Protein AF-A0A355DEQ4-F1 (afdb_monomer_lite)

Radius of gyration: 21.45 Å; chains: 1; bounding box: 42×61×59 Å

Foldseek 3Di:
DPDVVDPDDDAQAQLVAPDPPDGDLRNLAADPVPRHRDDPPDPLLVVLCCLLVVCLVVQVVVVVPPVPDPDDPDPAGNSVLVCLLVLPDDPPAFDWALAWAFWAWADCPVQAIWIWGADPVRDIDIDGHHNPWDAPDDHRDTDHGGDGRTDDHHRLVSCCVRVNLPRSLVSSLVSSCVNCVVVVHDDDSNSSSNSSSVSSQWWAWCFQFPHPDDHRDIDGPSVLVVRQVVCVVVVGTHTDTGD

Sequence (243 aa):
RDDPSVERVRVLSPLADDSPLGVSAACYGMSLATGKAIEVGEAVGVIAAQSIGEPGTQLTMRTFHTGGVVGKDIAGGLPRVVELFEARTPKGKATLARISGVVRIGEDEGRGREVTVVADDGTEEVYTVQGASRLEVTDGQEVRAGDAIVEGPRDPKELLEIKGVRETQQYLVEEVQKVYRDQGVSIHDKHIELIVRQMTRRVKINDPGESDFLPGEQVDQRVFADTNRQLVTESRKPAEGRP

Secondary structure (DSSP, 8-state):
---TT--------GGG---SSS--HHHH-B-TTTSSBPPTT--HHHHHHHHHHHHHHHHHHHGGGSTT-TT-----SHHHHHHHHTTPPPTTPPPBPSS-EEEEE----SS-EEEEEE-TTS-EEEEEE-TTSPBS--TT-EE-TT-BSBSSPPPHHHHHHHH-HHHHHHHHHHHHHHHHHHTT----HHHHHHHHHHHT-EEEEEE-TTSSPPTT-EEEHHHHHHHHHHHHHTTPPPPEEE-

Structure (mmCIF, N/CA/C/O backbone):
data_AF-A0A355DEQ4-F1
#
_entry.id   AF-A0A355DEQ4-F1
#
loop_
_atom_site.group_PDB
_atom_site.id
_atom_site.type_symbol
_atom_site.label_atom_id
_atom_site.label_alt_id
_atom_site.label_comp_id
_atom_site.label_asym_id
_atom_site.label_entity_id
_atom_site.label_seq_id
_atom_site.pdbx_PDB_ins_code
_atom_site.Cartn_x
_atom_site.Cartn_y
_atom_site.Cartn_z
_atom_site.occupancy
_atom_site.B_iso_or_equiv
_atom_site.auth_seq_id
_atom_site.auth_comp_id
_atom_site.auth_asym_id
_atom_site.auth_atom_id
_atom_site.pdbx_PDB_model_num
ATOM 1 N N . ARG A 1 1 ? -15.201 8.116 -25.203 1.00 55.06 1 ARG A N 1
ATOM 2 C CA . ARG A 1 1 ? -14.617 8.539 -23.907 1.00 55.06 1 ARG A CA 1
ATOM 3 C C . ARG A 1 1 ? -15.679 9.192 -23.027 1.00 55.06 1 ARG A C 1
ATOM 5 O O . ARG A 1 1 ? -15.572 9.034 -21.825 1.00 55.06 1 ARG A O 1
ATOM 12 N N . ASP A 1 2 ? -16.722 9.778 -23.621 1.00 69.81 2 ASP A N 1
ATOM 13 C CA . ASP A 1 2 ? -17.814 10.461 -22.909 1.00 69.81 2 ASP A CA 1
ATOM 14 C C . ASP A 1 2 ? -19.120 9.650 -22.931 1.00 69.81 2 ASP A C 1
ATOM 16 O O . ASP A 1 2 ? -20.186 10.181 -23.225 1.00 69.81 2 ASP A O 1
ATOM 20 N N . ASP A 1 3 ? -19.028 8.338 -22.698 1.00 83.25 3 ASP A N 1
ATOM 21 C CA . ASP A 1 3 ? -20.228 7.527 -22.492 1.00 83.25 3 ASP A CA 1
ATOM 22 C C . ASP A 1 3 ? -20.616 7.628 -21.008 1.00 83.25 3 ASP A C 1
ATOM 24 O O . ASP A 1 3 ? -19.889 7.089 -20.167 1.00 83.25 3 ASP A O 1
ATOM 28 N N . PRO A 1 4 ? -21.717 8.320 -20.659 1.00 84.25 4 PRO A N 1
ATOM 29 C CA . PRO A 1 4 ? -22.113 8.524 -19.269 1.00 84.25 4 PRO A CA 1
ATOM 30 C C . PRO A 1 4 ? -22.528 7.224 -18.565 1.00 84.25 4 PRO A C 1
ATOM 32 O O . PRO A 1 4 ? -22.692 7.233 -17.351 1.00 84.25 4 PRO A O 1
ATOM 35 N N . SER A 1 5 ? -22.690 6.111 -19.292 1.00 91.50 5 SER A N 1
ATOM 36 C CA . SER A 1 5 ? -22.975 4.798 -18.700 1.00 91.50 5 SER A CA 1
ATOM 37 C C . SER A 1 5 ? -21.732 4.089 -18.145 1.00 91.50 5 SER A C 1
ATOM 39 O O . SER A 1 5 ? -21.857 3.130 -17.381 1.00 91.50 5 SER A O 1
ATOM 41 N N . VAL A 1 6 ? -20.524 4.542 -18.504 1.00 87.88 6 VAL A N 1
ATOM 42 C CA . VAL A 1 6 ? -19.271 3.906 -18.081 1.00 87.88 6 VAL A CA 1
ATOM 43 C C . VAL A 1 6 ? -18.710 4.613 -16.849 1.00 87.88 6 VAL A C 1
ATOM 45 O O . VAL A 1 6 ? -17.958 5.577 -16.951 1.00 87.88 6 VAL A O 1
ATOM 48 N N . GLU A 1 7 ? -19.028 4.086 -15.667 1.00 89.44 7 GLU A N 1
ATOM 49 C CA . GLU A 1 7 ? -18.540 4.628 -14.387 1.00 89.44 7 GLU A CA 1
ATOM 50 C C . GLU A 1 7 ? -17.195 4.032 -13.936 1.00 89.44 7 GLU A C 1
ATOM 52 O O . GLU A 1 7 ? -16.518 4.593 -13.074 1.00 89.44 7 GLU A O 1
ATOM 57 N N . ARG A 1 8 ? -16.798 2.867 -14.473 1.00 89.88 8 ARG A N 1
ATOM 58 C CA . ARG A 1 8 ? -15.583 2.145 -14.055 1.00 89.88 8 ARG A CA 1
ATOM 59 C C . ARG A 1 8 ? -14.888 1.475 -15.229 1.00 89.88 8 ARG A C 1
ATOM 61 O O . ARG A 1 8 ? -15.526 0.836 -16.061 1.00 89.88 8 ARG A O 1
ATOM 68 N N . VAL A 1 9 ? -13.559 1.554 -15.241 1.00 91.44 9 VAL A N 1
ATOM 69 C CA . VAL A 1 9 ? -12.701 0.920 -16.250 1.00 91.44 9 VAL A CA 1
ATOM 70 C C . VAL A 1 9 ? -11.549 0.209 -15.551 1.00 91.44 9 VAL A C 1
ATOM 72 O O . VAL A 1 9 ? -10.924 0.763 -14.648 1.00 91.44 9 VAL A O 1
ATOM 75 N N . ARG A 1 10 ? -11.257 -1.027 -15.967 1.00 91.81 10 ARG A N 1
ATOM 76 C CA . ARG A 1 10 ? -10.046 -1.736 -15.537 1.00 91.81 10 ARG A CA 1
ATOM 77 C C . ARG A 1 10 ? -8.875 -1.296 -16.404 1.00 91.81 10 ARG A C 1
ATOM 79 O O . ARG A 1 10 ? -8.971 -1.335 -17.628 1.00 91.81 10 ARG A O 1
ATOM 86 N N . VAL A 1 11 ? -7.779 -0.911 -15.763 1.00 92.81 11 VAL A N 1
ATOM 87 C CA . VAL A 1 11 ? -6.548 -0.473 -16.425 1.00 92.81 11 VAL A CA 1
ATOM 88 C C . VAL A 1 11 ? -5.377 -1.341 -15.985 1.00 92.81 11 VAL A C 1
ATOM 90 O O . VAL A 1 11 ? -5.391 -1.905 -14.889 1.00 92.81 11 VAL A O 1
ATOM 93 N N . LEU A 1 12 ? -4.369 -1.451 -16.848 1.00 94.62 12 LEU A N 1
ATOM 94 C CA . LEU A 1 12 ? -3.062 -1.946 -16.432 1.00 94.62 12 LEU A CA 1
ATOM 95 C C . LEU A 1 12 ? -2.371 -0.869 -15.592 1.00 94.62 12 LEU A C 1
ATOM 97 O O . LEU A 1 12 ? -2.583 0.325 -15.807 1.00 94.62 12 LEU A O 1
ATOM 101 N N . SER A 1 13 ? -1.568 -1.304 -14.630 1.00 95.12 13 SER A N 1
ATOM 102 C CA . SER A 1 13 ? -0.905 -0.432 -13.665 1.00 95.12 13 SER A CA 1
ATOM 103 C C . SER A 1 13 ? 0.475 -0.999 -13.338 1.00 95.12 13 SER A C 1
ATOM 105 O O . SER A 1 13 ? 0.608 -2.224 -13.236 1.00 95.12 13 SER A O 1
ATOM 107 N N . PRO A 1 14 ? 1.491 -0.145 -13.108 1.00 95.44 14 PRO A N 1
ATOM 108 C CA . PRO A 1 14 ? 2.765 -0.575 -12.553 1.00 95.44 14 PRO A CA 1
ATOM 109 C C . PRO A 1 14 ? 2.640 -1.422 -11.277 1.00 95.44 14 PRO A C 1
ATOM 111 O O . PRO A 1 14 ? 3.455 -2.321 -11.093 1.00 95.44 14 PRO A O 1
ATOM 114 N N . LEU A 1 15 ? 1.632 -1.193 -10.422 1.00 93.81 15 LEU A N 1
ATOM 115 C CA . LEU A 1 15 ? 1.426 -1.963 -9.183 1.00 93.81 15 LEU A CA 1
ATOM 116 C C . LEU A 1 15 ? 1.152 -3.449 -9.441 1.00 93.81 15 LEU A C 1
ATOM 118 O O . LEU A 1 15 ? 1.619 -4.297 -8.687 1.00 93.81 15 LEU A O 1
ATOM 122 N N . ALA A 1 16 ? 0.417 -3.761 -10.512 1.00 91.44 16 ALA A N 1
ATOM 123 C CA . ALA A 1 16 ? 0.103 -5.134 -10.920 1.00 91.44 16 ALA A CA 1
ATOM 124 C C . ALA A 1 16 ? 1.178 -5.747 -11.844 1.00 91.44 16 ALA A C 1
ATOM 126 O O . ALA A 1 16 ? 0.992 -6.845 -12.360 1.00 91.44 16 ALA A O 1
ATOM 127 N N . ASP A 1 17 ? 2.279 -5.013 -12.037 1.00 92.31 17 ASP A N 1
ATOM 128 C CA . ASP A 1 17 ? 3.499 -5.349 -12.765 1.00 92.31 17 ASP A CA 1
ATOM 129 C C . ASP A 1 17 ? 4.123 -6.699 -12.412 1.00 92.31 17 ASP A C 1
ATOM 131 O O . ASP A 1 17 ? 4.870 -6.752 -11.431 1.00 92.31 17 ASP A O 1
ATOM 135 N N . ASP A 1 18 ? 3.909 -7.748 -13.207 1.00 86.44 18 ASP A N 1
ATOM 136 C CA . ASP A 1 18 ? 4.576 -9.034 -13.033 1.00 86.44 18 ASP A CA 1
ATOM 137 C C . ASP A 1 18 ? 5.922 -9.126 -13.767 1.00 86.44 18 ASP A C 1
ATOM 139 O O . ASP A 1 18 ? 6.428 -10.224 -13.928 1.00 86.44 18 ASP A O 1
ATOM 143 N N . SER A 1 19 ? 6.555 -8.034 -14.209 1.00 88.44 19 SER A N 1
ATOM 144 C CA . SER A 1 19 ? 7.892 -8.092 -14.825 1.00 88.44 19 SER A CA 1
ATOM 145 C C . SER A 1 19 ? 8.978 -8.355 -13.768 1.00 88.44 19 SER A C 1
ATOM 147 O O . SER A 1 19 ? 8.961 -7.720 -12.708 1.00 88.44 19 SER A O 1
ATOM 149 N N . PRO A 1 20 ? 9.960 -9.250 -14.027 1.00 81.69 20 PRO A N 1
ATOM 150 C CA . PRO A 1 20 ? 10.973 -9.633 -13.032 1.00 81.69 20 PRO A CA 1
ATOM 151 C C . PRO A 1 20 ? 11.939 -8.488 -12.703 1.00 81.69 20 PRO A C 1
ATOM 153 O O . PRO A 1 20 ? 12.409 -8.356 -11.576 1.00 81.69 20 PRO A O 1
ATOM 156 N N . LEU A 1 21 ? 12.229 -7.645 -13.694 1.00 84.88 21 LEU A N 1
ATOM 157 C CA . LEU A 1 21 ? 13.060 -6.458 -13.566 1.00 84.88 21 LEU A CA 1
ATOM 158 C C . LEU A 1 21 ? 12.354 -5.307 -14.279 1.00 84.88 21 LEU A C 1
ATOM 160 O O . LEU A 1 21 ? 11.996 -5.425 -15.449 1.00 84.88 21 LEU A O 1
ATOM 164 N N . GLY A 1 22 ? 12.160 -4.192 -13.576 1.00 90.38 22 GLY A N 1
ATOM 165 C CA . GLY A 1 22 ? 11.449 -3.036 -14.121 1.00 90.38 22 GLY A CA 1
ATOM 166 C C . GLY A 1 22 ? 9.937 -3.250 -14.207 1.00 90.38 22 GLY A C 1
ATOM 167 O O . GLY A 1 22 ? 9.362 -3.927 -13.356 1.00 90.38 22 GLY A O 1
ATOM 168 N N . VAL A 1 23 ? 9.305 -2.609 -15.189 1.00 94.62 23 VAL A N 1
ATOM 169 C CA . VAL A 1 23 ? 7.863 -2.654 -15.476 1.00 94.62 23 VAL A CA 1
ATOM 170 C C . VAL A 1 23 ? 7.700 -2.764 -16.990 1.00 94.62 23 VAL A C 1
ATOM 172 O O . VAL A 1 23 ? 8.479 -2.161 -17.732 1.00 94.62 23 VAL A O 1
ATOM 175 N N . SER A 1 24 ? 6.709 -3.517 -17.463 1.00 95.62 24 SER A N 1
ATOM 176 C CA . SER A 1 24 ? 6.436 -3.642 -18.893 1.00 95.62 24 SER A CA 1
ATOM 177 C C . SER A 1 24 ? 5.919 -2.333 -19.495 1.00 95.62 24 SER A C 1
ATOM 179 O O . SER A 1 24 ? 5.269 -1.514 -18.837 1.00 95.62 24 SER A O 1
ATOM 181 N N . ALA A 1 25 ? 6.136 -2.163 -20.801 1.00 95.38 25 ALA A N 1
ATOM 182 C CA . ALA A 1 25 ? 5.599 -1.022 -21.538 1.00 95.38 25 ALA A CA 1
ATOM 183 C C . ALA A 1 25 ? 4.060 -0.963 -21.484 1.00 95.38 25 ALA A C 1
ATOM 185 O O . ALA A 1 25 ? 3.487 0.123 -21.457 1.00 95.38 25 ALA A O 1
ATOM 186 N N . ALA A 1 26 ? 3.388 -2.118 -21.417 1.00 95.06 26 ALA A N 1
ATOM 187 C CA . ALA A 1 26 ? 1.932 -2.198 -21.338 1.00 95.06 26 ALA A CA 1
ATOM 188 C C . ALA A 1 26 ? 1.398 -1.682 -19.993 1.00 95.06 26 ALA A C 1
ATOM 190 O O . ALA A 1 26 ? 0.437 -0.914 -19.970 1.00 95.06 26 ALA A O 1
ATOM 191 N N . CYS A 1 27 ? 2.041 -2.059 -18.886 1.00 95.94 27 CYS A N 1
ATOM 192 C CA . CYS A 1 27 ? 1.636 -1.621 -17.553 1.00 95.94 27 CYS A CA 1
ATOM 193 C C . CYS A 1 27 ? 2.047 -0.182 -17.250 1.00 95.94 27 CYS A C 1
ATOM 195 O O . CYS A 1 27 ? 1.329 0.513 -16.541 1.00 95.94 27 CYS A O 1
ATOM 197 N N . TYR A 1 28 ? 3.153 0.304 -17.818 1.00 96.38 28 TYR A N 1
ATOM 198 C CA . TYR A 1 28 ? 3.533 1.715 -17.702 1.00 96.38 28 TYR A CA 1
ATOM 199 C C . TYR A 1 28 ? 2.692 2.637 -18.610 1.00 96.38 28 TYR A C 1
ATOM 201 O O . TYR A 1 28 ? 2.314 3.757 -18.229 1.00 96.38 28 TYR A O 1
ATOM 209 N N . GLY A 1 29 ? 2.405 2.174 -19.828 1.00 95.81 29 GLY A N 1
ATOM 210 C CA . GLY A 1 29 ? 1.623 2.875 -20.837 1.00 95.81 29 GLY A CA 1
ATOM 211 C C . GLY A 1 29 ? 2.383 4.021 -21.512 1.00 95.81 29 GLY A C 1
ATOM 212 O O . GLY A 1 29 ? 3.438 3.839 -22.115 1.00 95.81 29 GLY A O 1
ATOM 213 N N . MET A 1 30 ? 1.803 5.219 -21.465 1.00 95.38 30 MET A N 1
ATOM 214 C CA . MET A 1 30 ? 2.304 6.402 -22.174 1.00 95.38 30 MET A CA 1
ATOM 215 C C . MET A 1 30 ? 3.451 7.101 -21.425 1.00 95.38 30 MET A C 1
ATOM 217 O O . MET A 1 30 ? 3.352 7.329 -20.216 1.00 95.38 30 MET A O 1
ATOM 221 N N . SER A 1 31 ? 4.495 7.511 -22.145 1.00 95.81 31 SER A N 1
ATOM 222 C CA . SER A 1 31 ? 5.505 8.452 -21.658 1.00 95.81 31 SER A CA 1
ATOM 223 C C . SER A 1 31 ? 4.899 9.849 -21.542 1.00 95.81 31 SER A C 1
ATOM 225 O O . SER A 1 31 ? 4.385 10.404 -22.516 1.00 95.81 31 SER A O 1
ATOM 227 N N . LEU A 1 32 ? 4.953 10.432 -20.344 1.00 93.06 32 LEU A N 1
ATOM 228 C CA . LEU A 1 32 ? 4.359 11.747 -20.079 1.00 93.06 32 LEU A CA 1
ATOM 229 C C . LEU A 1 32 ? 5.159 12.898 -20.700 1.00 93.06 32 LEU A C 1
ATOM 231 O O . LEU A 1 32 ? 4.610 13.976 -20.895 1.00 93.06 32 LEU A O 1
ATOM 235 N N . ALA A 1 33 ? 6.429 12.663 -21.043 1.00 91.12 33 ALA A N 1
ATOM 236 C CA . ALA A 1 33 ? 7.276 13.651 -21.703 1.00 91.12 33 ALA A CA 1
ATOM 237 C C . ALA A 1 33 ? 6.983 13.761 -23.208 1.00 91.12 33 ALA A C 1
ATOM 239 O O . ALA A 1 33 ? 7.038 14.851 -23.771 1.00 91.12 33 ALA A O 1
ATOM 240 N N . THR A 1 34 ? 6.672 12.640 -23.869 1.00 93.44 34 THR A N 1
ATOM 241 C CA . THR A 1 34 ? 6.504 12.591 -25.334 1.00 93.44 34 THR A CA 1
ATOM 242 C C . THR A 1 34 ? 5.049 12.460 -25.782 1.00 93.44 34 THR A C 1
ATOM 244 O O . THR A 1 34 ? 4.752 12.688 -26.955 1.00 93.44 34 THR A O 1
ATOM 247 N N . GLY A 1 35 ? 4.141 1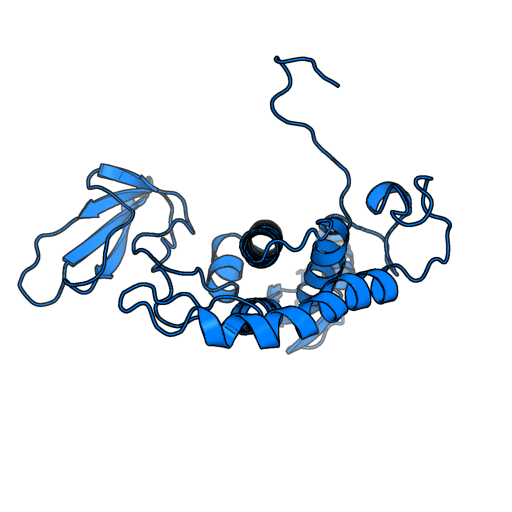2.056 -24.886 1.00 94.06 35 GLY A N 1
ATOM 248 C CA . GLY A 1 35 ? 2.744 11.750 -25.210 1.00 94.06 35 GLY A CA 1
ATOM 249 C C . GLY A 1 35 ? 2.559 10.480 -26.052 1.00 94.06 35 GLY A C 1
ATOM 250 O O . GLY A 1 35 ? 1.463 10.222 -26.547 1.00 94.06 35 GLY A O 1
ATOM 251 N N . LYS A 1 36 ? 3.619 9.685 -26.244 1.00 95.56 36 LYS A N 1
ATOM 252 C CA . LYS A 1 36 ? 3.614 8.426 -27.007 1.00 95.56 36 LYS A CA 1
ATOM 253 C C . LYS A 1 36 ? 3.764 7.226 -26.073 1.00 95.56 36 LYS A C 1
ATOM 255 O O . LYS A 1 36 ? 3.997 7.389 -24.877 1.00 95.56 36 LYS A O 1
ATOM 260 N N . ALA A 1 37 ? 3.610 6.014 -26.602 1.00 96.12 37 ALA A N 1
ATOM 261 C CA . ALA A 1 37 ? 3.955 4.803 -25.857 1.00 96.12 37 ALA A CA 1
ATOM 262 C C . ALA A 1 37 ? 5.414 4.871 -25.372 1.00 96.12 37 ALA A C 1
ATOM 264 O O . ALA A 1 37 ? 6.267 5.406 -26.078 1.00 96.12 37 ALA A O 1
ATOM 265 N N . ILE A 1 38 ? 5.666 4.369 -24.162 1.00 96.44 38 ILE A N 1
ATOM 266 C CA . ILE A 1 38 ? 7.003 4.334 -23.561 1.00 96.44 38 ILE A CA 1
ATOM 267 C C . ILE A 1 38 ? 7.959 3.454 -24.377 1.00 96.44 38 ILE A C 1
ATOM 269 O O . ILE A 1 38 ? 7.558 2.391 -24.863 1.00 96.44 38 ILE A O 1
ATOM 273 N N . GLU A 1 39 ? 9.219 3.871 -24.505 1.00 94.25 39 GLU A N 1
ATOM 274 C CA . GLU A 1 39 ? 10.248 3.054 -25.148 1.00 94.25 39 GLU A CA 1
ATOM 275 C C . GLU A 1 39 ? 10.926 2.107 -24.147 1.00 94.25 39 GLU A C 1
ATOM 277 O O . GLU A 1 39 ? 11.100 2.401 -22.960 1.00 94.25 39 GLU A O 1
ATOM 282 N N . VAL A 1 40 ? 11.313 0.922 -24.627 1.00 94.19 40 VAL A N 1
ATOM 283 C CA . VAL A 1 40 ? 12.020 -0.062 -23.800 1.00 94.19 40 VAL A CA 1
ATOM 284 C C . VAL A 1 40 ? 13.396 0.486 -23.427 1.00 94.19 40 VAL A C 1
ATOM 286 O O . VAL A 1 40 ? 14.170 0.880 -24.293 1.00 94.19 40 VAL A O 1
ATOM 289 N N . GLY A 1 41 ? 13.712 0.459 -22.132 1.00 93.12 41 GLY A N 1
ATOM 290 C CA . GLY A 1 41 ? 14.983 0.952 -21.596 1.00 93.12 41 GLY A CA 1
ATOM 291 C C . GLY A 1 41 ? 14.906 2.342 -20.964 1.00 93.12 41 GLY A C 1
ATOM 292 O O . GLY A 1 41 ? 15.892 2.782 -20.376 1.00 93.12 41 GLY A O 1
ATOM 293 N N . GLU A 1 42 ? 13.755 3.019 -21.012 1.00 94.00 42 GLU A N 1
ATOM 294 C CA . GLU A 1 42 ? 13.576 4.281 -20.292 1.00 94.00 42 GLU A CA 1
ATOM 295 C C . GLU A 1 42 ? 13.691 4.099 -18.767 1.00 94.00 42 GLU A C 1
ATOM 297 O O . GLU A 1 42 ? 13.123 3.184 -18.162 1.00 94.00 42 GLU A O 1
ATOM 302 N N . ALA A 1 43 ? 14.407 5.020 -18.117 1.00 94.81 43 ALA A N 1
ATOM 303 C CA . ALA A 1 43 ? 14.655 5.011 -16.677 1.00 94.81 43 ALA A CA 1
ATOM 304 C C . ALA A 1 43 ? 13.448 5.546 -15.880 1.00 94.81 43 ALA A C 1
ATOM 306 O O . ALA A 1 43 ? 13.544 6.527 -15.140 1.00 94.81 43 ALA A O 1
ATOM 307 N N . VAL A 1 44 ? 12.295 4.885 -16.010 1.00 95.62 44 VAL A N 1
ATOM 308 C CA . VAL A 1 44 ? 11.007 5.341 -15.454 1.00 95.62 44 VAL A CA 1
ATOM 309 C C . VAL A 1 44 ? 11.015 5.534 -13.935 1.00 95.62 44 VAL A C 1
ATOM 311 O O . VAL A 1 44 ? 10.293 6.390 -13.426 1.00 95.62 44 VAL A O 1
ATOM 314 N N . GLY A 1 45 ? 11.852 4.785 -13.208 1.00 94.94 45 GLY A N 1
ATOM 315 C CA . GLY A 1 45 ? 12.030 4.948 -11.763 1.00 94.94 45 GLY A CA 1
ATOM 316 C C . GLY A 1 45 ? 12.735 6.255 -11.386 1.00 94.94 45 GLY A C 1
ATOM 317 O O . GLY A 1 45 ? 12.328 6.909 -10.431 1.00 94.94 45 GLY A O 1
ATOM 318 N N . VAL A 1 46 ? 13.740 6.674 -12.164 1.00 95.75 46 VAL A N 1
ATOM 319 C CA . VAL A 1 46 ? 14.443 7.953 -11.953 1.00 95.75 46 VAL A CA 1
ATOM 320 C C . VAL A 1 46 ? 13.504 9.118 -12.248 1.00 95.75 46 VAL A C 1
ATOM 322 O O . VAL A 1 46 ? 13.418 10.050 -11.452 1.00 95.75 46 VAL A O 1
ATOM 325 N N . ILE A 1 47 ? 12.749 9.024 -13.346 1.00 94.88 47 ILE A N 1
ATOM 326 C CA . ILE A 1 47 ? 11.739 10.021 -13.719 1.00 94.88 47 ILE A CA 1
ATOM 327 C C . ILE A 1 47 ? 10.695 10.145 -12.603 1.00 94.88 47 ILE A C 1
ATOM 329 O O . ILE A 1 47 ? 10.432 11.246 -12.134 1.00 94.88 47 ILE A O 1
ATOM 333 N N . ALA A 1 48 ? 10.159 9.021 -12.112 1.00 95.19 48 ALA A N 1
ATOM 334 C CA . ALA A 1 48 ? 9.189 9.021 -11.019 1.00 95.19 48 ALA A CA 1
ATOM 335 C C . ALA A 1 48 ? 9.736 9.662 -9.735 1.00 95.19 48 ALA A C 1
ATOM 337 O O . ALA A 1 48 ? 9.065 10.502 -9.136 1.00 95.19 48 ALA A O 1
ATOM 338 N N . ALA A 1 49 ? 10.963 9.311 -9.339 1.00 94.31 49 ALA A N 1
ATOM 339 C CA . ALA A 1 49 ? 11.602 9.880 -8.158 1.00 94.31 49 ALA A CA 1
ATOM 340 C C . ALA A 1 49 ? 11.782 11.403 -8.279 1.00 94.31 49 ALA A C 1
ATOM 342 O O . ALA A 1 49 ? 11.501 12.131 -7.329 1.00 94.31 49 ALA A O 1
ATOM 343 N N . GLN A 1 50 ? 12.195 11.896 -9.450 1.00 93.62 50 GLN A N 1
ATOM 344 C CA . GLN A 1 50 ? 12.335 13.331 -9.706 1.00 93.62 50 GLN A CA 1
ATOM 345 C C . GLN A 1 50 ? 10.984 14.052 -9.698 1.00 93.62 50 GLN A C 1
ATOM 347 O O . GLN A 1 50 ? 10.854 15.069 -9.023 1.00 93.62 50 GLN A O 1
ATOM 352 N N . SER A 1 51 ? 9.964 13.503 -10.364 1.00 93.12 51 SER A N 1
ATOM 353 C CA . SER A 1 51 ? 8.621 14.100 -10.415 1.00 93.12 51 SER A CA 1
ATOM 354 C C . SER A 1 51 ? 7.954 14.219 -9.041 1.00 93.12 51 SER A C 1
ATOM 356 O O . SER A 1 51 ? 7.125 15.099 -8.837 1.00 93.12 51 SER A O 1
ATOM 358 N N . ILE A 1 52 ? 8.317 13.352 -8.095 1.00 91.38 52 ILE A N 1
ATOM 359 C CA . ILE A 1 52 ? 7.855 13.409 -6.700 1.00 91.38 52 ILE A CA 1
ATOM 360 C C . ILE A 1 52 ? 8.743 14.358 -5.877 1.00 91.38 52 ILE A C 1
ATOM 362 O O . ILE A 1 52 ? 8.243 15.177 -5.099 1.00 91.38 52 ILE A O 1
ATOM 366 N N . GLY A 1 53 ? 10.063 14.269 -6.053 1.00 90.38 53 GLY A N 1
ATOM 367 C CA . GLY A 1 53 ? 11.048 15.004 -5.262 1.00 90.38 53 GLY A CA 1
ATOM 368 C C . GLY A 1 53 ? 11.131 16.500 -5.572 1.00 90.38 53 GLY A C 1
ATOM 369 O O . GLY A 1 53 ? 11.233 17.302 -4.643 1.00 90.38 53 GLY A O 1
ATOM 370 N N . GLU A 1 54 ? 11.056 16.900 -6.846 1.00 87.75 54 GLU A N 1
ATOM 371 C CA . GLU A 1 54 ? 11.179 18.306 -7.258 1.00 87.75 54 GLU A CA 1
ATOM 372 C C . GLU A 1 54 ? 10.086 19.181 -6.619 1.00 87.75 54 GLU A C 1
ATOM 374 O O . GLU A 1 54 ? 10.442 20.146 -5.929 1.00 87.75 54 GLU A O 1
ATOM 379 N N . PRO A 1 55 ? 8.781 18.844 -6.708 1.00 84.81 55 PRO A N 1
ATOM 380 C CA . PRO A 1 55 ? 7.757 19.617 -6.015 1.00 84.81 55 PRO A CA 1
ATOM 381 C C . PRO A 1 55 ? 7.897 19.554 -4.494 1.00 84.81 55 PRO A C 1
ATOM 383 O O . PRO A 1 55 ? 7.519 20.504 -3.812 1.00 84.81 55 PRO A O 1
ATOM 386 N N . GLY A 1 56 ? 8.488 18.484 -3.951 1.00 79.56 56 GLY A N 1
ATOM 387 C CA . GLY A 1 56 ? 8.772 18.358 -2.522 1.00 79.56 56 GLY A CA 1
ATOM 388 C C . GLY A 1 56 ? 9.566 19.545 -1.968 1.00 79.56 56 GLY A C 1
ATOM 389 O O . GLY A 1 56 ? 9.226 20.064 -0.907 1.00 79.56 56 GLY A O 1
ATOM 390 N N . THR A 1 57 ? 10.540 20.066 -2.722 1.00 76.00 57 THR A N 1
ATOM 391 C CA . THR A 1 57 ? 11.289 21.274 -2.320 1.00 76.00 57 THR A CA 1
ATOM 392 C C . THR A 1 57 ? 10.388 22.505 -2.166 1.00 76.00 57 THR A C 1
ATOM 394 O O . THR A 1 57 ? 10.566 23.299 -1.240 1.00 76.00 57 THR A O 1
ATOM 397 N N . GLN A 1 58 ? 9.368 22.631 -3.018 1.00 73.25 58 GLN A N 1
ATOM 398 C CA . GLN A 1 58 ? 8.386 23.715 -2.967 1.00 73.25 58 GLN A CA 1
ATOM 399 C C . GLN A 1 58 ? 7.400 23.529 -1.804 1.00 73.25 58 GLN A C 1
ATOM 401 O O . GLN A 1 58 ? 7.001 24.504 -1.163 1.00 73.25 58 GLN A O 1
ATOM 406 N N . LEU A 1 59 ? 7.037 22.282 -1.483 1.00 74.62 59 LEU A N 1
ATOM 407 C CA . LEU A 1 59 ? 6.154 21.959 -0.358 1.00 74.62 59 LEU A CA 1
ATOM 408 C C . LEU A 1 59 ? 6.763 22.349 0.994 1.00 74.62 59 LEU A C 1
ATOM 410 O O . LEU A 1 59 ? 6.048 22.827 1.880 1.00 74.62 59 LEU A O 1
ATOM 414 N N . THR A 1 60 ? 8.084 22.221 1.146 1.00 67.62 60 THR A N 1
ATOM 415 C CA . THR A 1 60 ? 8.797 22.634 2.365 1.00 67.62 60 THR A CA 1
ATOM 416 C C . THR A 1 60 ? 8.602 24.124 2.667 1.00 67.62 60 THR A C 1
ATOM 418 O O . THR A 1 60 ? 8.424 24.501 3.821 1.00 67.62 60 THR A O 1
ATOM 421 N N . MET A 1 61 ? 8.550 24.974 1.636 1.00 62.62 61 MET A N 1
ATOM 422 C CA . MET A 1 61 ? 8.332 26.421 1.787 1.00 62.62 61 MET A CA 1
ATOM 423 C C . MET A 1 61 ? 6.877 26.771 2.151 1.00 62.62 61 MET A C 1
ATOM 425 O O . MET A 1 61 ? 6.623 27.733 2.878 1.00 62.62 61 MET A O 1
ATOM 429 N N . ARG A 1 62 ? 5.900 25.993 1.664 1.00 59.03 62 ARG A N 1
ATOM 430 C CA . ARG A 1 62 ? 4.462 26.254 1.881 1.00 59.03 62 ARG A CA 1
ATOM 431 C C . ARG A 1 62 ? 3.961 25.817 3.257 1.00 59.03 62 ARG A C 1
ATOM 433 O O . ARG A 1 62 ? 3.042 26.434 3.789 1.00 59.03 62 ARG A O 1
ATOM 440 N N . THR A 1 63 ? 4.613 24.828 3.865 1.00 54.38 63 THR A N 1
ATOM 441 C CA . THR A 1 63 ? 4.203 24.240 5.155 1.00 54.38 63 THR A CA 1
ATOM 442 C C . THR A 1 63 ? 4.187 25.270 6.303 1.00 54.38 63 THR A C 1
ATOM 444 O O . THR A 1 63 ? 3.333 25.204 7.183 1.00 54.38 63 THR A O 1
ATOM 447 N N . PHE A 1 64 ? 5.056 26.287 6.271 1.00 50.69 64 PHE A N 1
ATOM 448 C CA . PHE A 1 64 ? 5.146 27.297 7.338 1.00 50.69 64 PHE A CA 1
ATOM 449 C C . PHE A 1 64 ? 3.993 28.314 7.372 1.00 50.69 64 PHE A C 1
ATOM 451 O O . PHE A 1 64 ? 3.777 28.943 8.404 1.00 50.69 64 PHE A O 1
ATOM 458 N N . HIS A 1 65 ? 3.229 28.473 6.288 1.00 47.88 65 HIS A N 1
ATOM 459 C CA . HIS A 1 65 ? 2.218 29.536 6.188 1.00 47.88 65 HIS A CA 1
ATOM 460 C C . HIS A 1 65 ? 0.818 29.085 6.642 1.00 47.88 65 HIS A C 1
ATOM 462 O O . HIS A 1 65 ? -0.023 29.918 6.967 1.00 47.88 65 HIS A O 1
ATOM 468 N N . THR A 1 66 ? 0.570 27.772 6.720 1.00 51.28 66 THR A N 1
ATOM 469 C CA . THR A 1 66 ? -0.696 27.190 7.213 1.00 51.28 66 THR A CA 1
ATOM 470 C C . THR A 1 66 ? -0.632 26.805 8.699 1.00 51.28 66 THR A C 1
ATOM 472 O O . THR A 1 66 ? -1.655 26.485 9.297 1.00 51.28 66 THR A O 1
ATOM 475 N N . GLY A 1 67 ? 0.541 26.895 9.336 1.00 47.53 67 GLY A N 1
ATOM 476 C CA . GLY A 1 67 ? 0.781 26.508 10.736 1.00 47.53 67 GLY A CA 1
ATOM 477 C C . GLY A 1 67 ? 0.094 27.364 11.816 1.00 47.53 67 GLY A C 1
ATOM 478 O O . GLY A 1 67 ? 0.426 27.224 12.987 1.00 47.53 67 GLY A O 1
ATOM 479 N N . GLY A 1 68 ? -0.835 28.255 11.451 1.00 44.75 68 GLY A N 1
ATOM 480 C CA . GLY A 1 68 ? -1.548 29.148 12.374 1.00 44.75 68 GLY A CA 1
ATOM 481 C C . GLY A 1 68 ? -3.003 28.769 12.674 1.00 44.75 68 GLY A C 1
ATOM 482 O O . GLY A 1 68 ? -3.651 29.469 13.449 1.00 44.75 68 GLY A O 1
ATOM 483 N N . VAL A 1 69 ? -3.550 27.706 12.073 1.00 48.34 69 VAL A N 1
ATOM 484 C CA . VAL A 1 69 ? -4.967 27.343 12.258 1.00 48.34 69 VAL A CA 1
ATOM 485 C C . VAL A 1 69 ? -5.097 26.271 13.341 1.00 48.34 69 VAL A C 1
ATOM 487 O O . VAL A 1 69 ? -4.896 25.084 13.096 1.00 48.34 69 VAL A O 1
ATOM 490 N N . VAL A 1 70 ? -5.424 26.697 14.562 1.00 39.09 70 VAL A N 1
ATOM 491 C CA . VAL A 1 70 ? -5.767 25.800 15.674 1.00 39.09 70 VAL A CA 1
ATOM 492 C C . VAL A 1 70 ? -6.992 24.969 15.279 1.00 39.09 70 VAL A C 1
ATOM 494 O O . VAL A 1 70 ? -8.041 25.529 14.974 1.00 39.09 70 VAL A O 1
ATOM 497 N N . GLY A 1 71 ? -6.864 23.639 15.292 1.00 46.62 71 GLY A N 1
ATOM 498 C CA . GLY A 1 71 ? -8.007 22.720 15.191 1.00 46.62 71 GLY A CA 1
ATOM 499 C C . GLY A 1 71 ? -7.984 21.732 14.027 1.00 46.62 71 GLY A C 1
ATOM 500 O O . GLY A 1 71 ? -8.891 20.914 13.921 1.00 46.62 71 GLY A O 1
ATOM 501 N N . LYS A 1 72 ? -6.961 21.757 13.170 1.00 47.28 72 LYS A N 1
ATOM 502 C CA . LYS A 1 72 ? -6.791 20.738 12.134 1.00 47.28 72 LYS A CA 1
ATOM 503 C C . LYS A 1 72 ? -5.379 20.174 12.263 1.00 47.28 72 LYS A C 1
ATOM 505 O O . LYS A 1 72 ? -4.417 20.836 11.888 1.00 47.28 72 LYS A O 1
ATOM 510 N N . ASP A 1 73 ? -5.266 18.982 12.848 1.00 46.22 73 ASP A N 1
ATOM 511 C CA . ASP A 1 73 ? -4.019 18.214 12.985 1.00 46.22 73 ASP A CA 1
ATOM 512 C C . ASP A 1 73 ? -3.623 17.662 11.600 1.00 46.22 73 ASP A C 1
ATOM 514 O O . ASP A 1 73 ? -3.613 16.465 11.326 1.00 46.22 73 ASP A O 1
ATOM 518 N N . ILE A 1 74 ? -3.435 18.576 10.644 1.00 51.88 74 ILE A N 1
ATOM 519 C CA . ILE A 1 74 ? -3.009 18.264 9.291 1.00 51.88 74 ILE A CA 1
ATOM 520 C C . ILE A 1 74 ? -1.500 18.138 9.398 1.00 51.88 74 ILE A C 1
ATOM 522 O O . ILE A 1 74 ? -0.784 19.139 9.458 1.00 51.88 74 ILE A O 1
ATOM 526 N N . ALA A 1 75 ? -0.988 16.917 9.347 1.00 52.28 75 ALA A N 1
ATOM 527 C CA . ALA A 1 75 ? 0.301 16.710 8.711 1.00 52.28 75 ALA A CA 1
ATOM 528 C C . ALA A 1 75 ? 0.144 17.180 7.244 1.00 52.28 75 ALA A C 1
ATOM 530 O O . ALA A 1 75 ? -0.187 16.418 6.345 1.00 52.28 75 ALA A O 1
ATOM 531 N N . GLY A 1 76 ? 0.197 18.490 7.017 1.00 61.16 76 GLY A N 1
ATOM 532 C CA . GLY A 1 76 ? -0.018 19.116 5.721 1.00 61.16 76 GLY A CA 1
ATOM 533 C C . GLY A 1 76 ? 1.314 19.251 5.006 1.00 61.16 76 GLY A C 1
ATOM 534 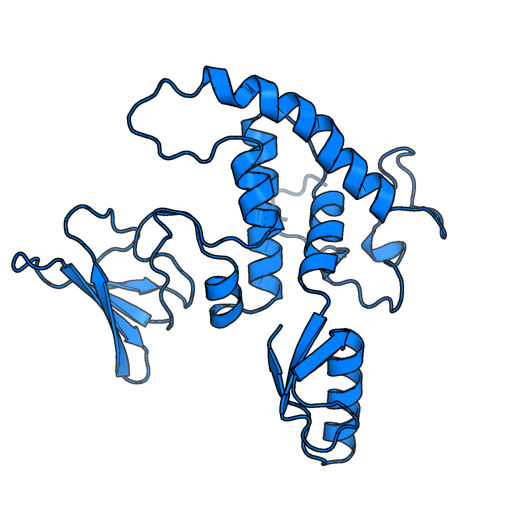O O . GLY A 1 76 ? 2.307 19.643 5.615 1.00 61.16 76 GLY A O 1
ATOM 535 N N . GLY A 1 77 ? 1.347 18.932 3.715 1.00 75.31 77 GLY A N 1
ATOM 536 C CA . GLY A 1 77 ? 2.537 19.114 2.887 1.00 75.31 77 GLY A CA 1
ATOM 537 C C . GLY A 1 77 ? 3.561 17.983 3.007 1.00 75.31 77 GLY A C 1
ATOM 538 O O . GLY A 1 77 ? 3.214 16.816 3.188 1.00 75.31 77 GLY A O 1
ATOM 539 N N . LEU A 1 78 ? 4.844 18.322 2.857 1.00 82.69 78 LEU A N 1
ATOM 540 C CA . LEU A 1 78 ? 5.919 17.333 2.721 1.00 82.69 78 LEU A CA 1
ATOM 541 C C . LEU A 1 78 ? 6.053 16.357 3.910 1.00 82.69 78 LEU A C 1
ATOM 543 O O . LEU A 1 78 ? 6.281 15.177 3.644 1.00 82.69 78 LEU A O 1
ATOM 547 N N . PRO A 1 79 ? 5.886 16.765 5.190 1.00 85.81 79 PRO A N 1
ATOM 548 C CA . PRO A 1 79 ? 6.027 15.840 6.317 1.00 85.81 79 PRO A CA 1
ATOM 549 C C . PRO A 1 79 ? 5.115 14.615 6.225 1.00 85.81 79 PRO A C 1
ATOM 551 O O . PRO A 1 79 ? 5.532 13.521 6.590 1.00 85.81 79 PRO A O 1
ATOM 554 N N . ARG A 1 80 ? 3.903 14.772 5.682 1.00 86.50 80 ARG A N 1
ATOM 555 C CA . ARG A 1 80 ? 2.963 13.663 5.487 1.00 86.50 80 ARG A CA 1
ATOM 556 C C . ARG A 1 80 ? 3.350 12.753 4.338 1.00 86.50 80 ARG A C 1
ATOM 558 O O . ARG A 1 80 ? 3.230 11.543 4.467 1.00 86.50 80 ARG A O 1
ATOM 565 N N . VAL A 1 81 ? 3.856 13.311 3.240 1.00 89.88 81 VAL A N 1
ATOM 566 C CA . VAL A 1 81 ? 4.397 12.506 2.133 1.00 89.88 81 VAL A CA 1
ATOM 567 C C . VAL A 1 81 ? 5.564 11.645 2.628 1.00 89.88 81 VAL A C 1
ATOM 569 O O . VAL A 1 81 ? 5.618 10.455 2.333 1.00 89.88 81 VAL A O 1
ATOM 572 N N . VAL A 1 82 ? 6.458 12.223 3.436 1.00 90.25 82 VAL A N 1
ATOM 573 C CA . VAL A 1 82 ? 7.574 11.494 4.061 1.00 90.25 82 VAL A CA 1
ATOM 574 C C . VAL A 1 82 ? 7.062 10.432 5.035 1.00 90.25 82 VAL A C 1
ATOM 576 O O . VAL A 1 82 ? 7.507 9.292 4.979 1.00 90.25 82 VAL A O 1
ATOM 579 N N . GLU A 1 83 ? 6.098 10.772 5.893 1.00 91.56 83 GLU A N 1
ATOM 580 C CA . GLU A 1 83 ? 5.470 9.827 6.825 1.00 91.56 83 GLU A CA 1
ATOM 581 C C . GLU A 1 83 ? 4.868 8.607 6.102 1.00 91.56 83 GLU A C 1
ATOM 583 O O . GLU A 1 83 ? 5.077 7.475 6.543 1.00 91.56 83 GLU A O 1
ATOM 588 N N . LEU A 1 84 ? 4.185 8.832 4.972 1.00 92.62 84 LEU A N 1
ATOM 589 C CA . LEU A 1 84 ? 3.591 7.786 4.135 1.00 92.62 84 LEU A CA 1
ATOM 590 C C . LEU A 1 84 ? 4.657 6.915 3.455 1.00 92.62 84 LEU A C 1
ATOM 592 O O . LEU A 1 84 ? 4.580 5.690 3.549 1.00 92.62 84 LEU A O 1
ATOM 596 N N . PHE A 1 85 ? 5.670 7.513 2.814 1.00 93.00 85 PHE A N 1
ATOM 597 C CA . PHE A 1 85 ? 6.731 6.757 2.130 1.00 93.00 85 PHE A CA 1
ATOM 598 C C . PHE A 1 85 ? 7.662 6.003 3.085 1.00 93.00 85 PHE A C 1
ATOM 600 O O . PHE A 1 85 ? 8.225 4.978 2.710 1.00 93.00 85 PHE A O 1
ATOM 607 N N . GLU A 1 86 ? 7.807 6.467 4.324 1.00 91.75 86 GLU A N 1
ATOM 608 C CA . GLU A 1 86 ? 8.549 5.748 5.361 1.00 91.75 86 GLU A CA 1
ATOM 609 C C . GLU A 1 86 ? 7.682 4.746 6.145 1.00 91.75 86 GLU A C 1
ATOM 611 O O . GLU A 1 86 ? 8.178 4.101 7.072 1.00 91.75 86 GLU A O 1
ATOM 616 N N . ALA A 1 87 ? 6.393 4.612 5.802 1.00 89.38 87 ALA A N 1
ATOM 617 C CA . ALA A 1 87 ? 5.423 3.776 6.511 1.00 89.38 87 ALA A CA 1
ATOM 618 C C . ALA A 1 87 ? 5.464 3.995 8.040 1.00 89.38 87 ALA A C 1
ATOM 620 O O . ALA A 1 87 ? 5.463 3.052 8.844 1.00 89.38 87 ALA A O 1
ATOM 621 N N . ARG A 1 88 ? 5.563 5.262 8.458 1.00 92.75 88 ARG A N 1
ATOM 622 C CA . ARG A 1 88 ? 5.535 5.640 9.873 1.00 92.75 88 ARG A CA 1
ATOM 623 C C . ARG A 1 88 ? 4.105 5.560 10.400 1.00 92.75 88 ARG A C 1
ATOM 625 O O . ARG A 1 88 ? 3.154 5.898 9.703 1.00 92.75 88 ARG A O 1
ATOM 632 N N . THR A 1 89 ? 3.969 5.140 11.656 1.00 92.25 89 THR A N 1
ATOM 633 C CA . THR A 1 89 ? 2.680 5.151 12.353 1.00 92.25 89 THR A CA 1
ATOM 634 C C . THR A 1 89 ? 2.281 6.598 12.636 1.00 92.25 89 THR A C 1
ATOM 636 O O . THR A 1 89 ? 3.026 7.287 13.343 1.00 92.25 89 THR A O 1
ATOM 639 N N . PRO A 1 90 ? 1.138 7.071 12.110 1.00 90.19 90 PRO A N 1
ATOM 640 C CA . PRO A 1 90 ? 0.759 8.460 12.262 1.00 90.19 90 PRO A CA 1
ATOM 641 C C . PRO A 1 90 ? 0.256 8.770 13.669 1.00 90.19 90 PRO A C 1
ATOM 643 O O . PRO A 1 90 ? -0.299 7.917 14.371 1.00 90.19 90 PRO A O 1
ATOM 646 N N . LYS A 1 91 ? 0.436 10.024 14.086 1.00 86.12 91 LYS A N 1
ATOM 647 C CA . LYS A 1 91 ? -0.176 10.528 15.322 1.00 86.12 91 LYS A CA 1
ATOM 648 C C . LYS A 1 91 ? -1.689 10.622 15.143 1.00 86.12 91 LYS A C 1
ATOM 650 O O . LYS A 1 91 ? -2.162 10.962 14.064 1.00 86.12 91 LYS A O 1
ATOM 655 N N . GLY A 1 92 ? -2.431 10.297 16.202 1.00 87.12 92 GLY A N 1
ATOM 656 C CA . GLY A 1 92 ? -3.895 10.296 16.158 1.00 87.12 92 GLY A CA 1
ATOM 657 C C . GLY A 1 92 ? -4.469 9.308 15.140 1.00 87.12 92 GLY A C 1
ATOM 658 O O . GLY A 1 92 ? -5.498 9.602 14.542 1.00 87.12 92 GLY A O 1
ATOM 659 N N . LYS A 1 93 ? -3.782 8.179 14.890 1.00 91.62 93 LYS A N 1
ATOM 660 C CA . LYS A 1 93 ? -4.233 7.181 13.914 1.00 91.62 93 LYS A CA 1
ATOM 661 C C . LYS A 1 93 ? -5.678 6.746 14.164 1.00 91.62 93 LYS A C 1
ATOM 663 O O . LYS A 1 93 ? -6.103 6.616 15.313 1.00 91.62 93 LYS A O 1
ATOM 668 N N . ALA A 1 94 ? -6.387 6.463 13.079 1.00 93.88 94 ALA A N 1
ATOM 669 C CA . ALA A 1 94 ? -7.704 5.853 13.146 1.00 93.88 94 ALA A CA 1
ATOM 670 C C . ALA A 1 94 ? -7.630 4.478 13.821 1.00 93.88 94 ALA A C 1
ATOM 672 O O . ALA A 1 94 ? -6.708 3.699 13.574 1.00 93.88 94 ALA A O 1
ATOM 673 N N . THR A 1 95 ? -8.642 4.156 14.622 1.00 95.12 95 THR A N 1
ATOM 674 C CA . THR A 1 95 ? -8.897 2.779 15.053 1.00 95.12 95 THR A CA 1
ATOM 675 C C . THR A 1 95 ? -9.589 2.051 13.910 1.00 95.12 95 THR A C 1
ATOM 677 O O . THR A 1 95 ? -10.679 2.457 13.510 1.00 95.12 95 THR A O 1
ATOM 680 N N . LEU A 1 96 ? -8.961 1.009 13.368 1.00 95.81 96 LEU A N 1
ATOM 681 C CA . LEU A 1 96 ? -9.522 0.217 12.274 1.00 95.81 96 LEU A CA 1
ATOM 682 C C . LEU A 1 96 ? -10.253 -1.019 12.807 1.00 95.81 96 LEU A C 1
ATOM 684 O O . LEU A 1 96 ? -9.763 -1.681 13.723 1.00 95.81 96 LEU A O 1
ATOM 688 N N . ALA A 1 97 ? -11.388 -1.356 12.197 1.00 96.44 97 ALA A N 1
ATOM 689 C CA . ALA A 1 97 ? -12.060 -2.630 12.430 1.00 96.44 97 ALA A CA 1
ATOM 690 C C . ALA A 1 97 ? -11.168 -3.780 11.935 1.00 96.44 97 ALA A C 1
ATOM 692 O O . ALA A 1 97 ? -10.658 -3.734 10.819 1.00 96.44 97 ALA A O 1
ATOM 693 N N . ARG A 1 98 ? -10.957 -4.819 12.741 1.00 95.06 98 ARG A N 1
ATOM 694 C CA . ARG A 1 98 ? -10.159 -6.000 12.358 1.00 95.06 98 ARG A CA 1
ATOM 695 C C . ARG A 1 98 ? -10.996 -7.061 11.661 1.00 95.06 98 ARG A C 1
ATOM 697 O O . ARG A 1 98 ? -10.490 -7.763 10.791 1.00 95.06 98 ARG A O 1
ATOM 704 N N . ILE A 1 99 ? -12.277 -7.118 12.002 1.00 95.69 99 ILE A N 1
ATOM 705 C CA . ILE A 1 99 ? -13.267 -8.008 11.406 1.00 95.69 99 ILE A CA 1
ATOM 706 C C . ILE A 1 99 ? -14.372 -7.202 10.722 1.00 95.69 99 ILE A C 1
ATOM 708 O O . ILE A 1 99 ? -14.556 -6.014 10.990 1.00 95.69 99 ILE A O 1
ATOM 712 N N . SER A 1 100 ? -15.076 -7.852 9.797 1.00 97.06 100 SER A N 1
ATOM 713 C CA . SER A 1 100 ? -16.292 -7.296 9.194 1.00 97.06 100 SER A CA 1
ATOM 714 C C . SER A 1 100 ? -17.496 -7.714 10.028 1.00 97.06 100 SER A C 1
ATOM 716 O O . SER A 1 100 ? -17.507 -8.827 10.552 1.00 97.06 100 SER A O 1
ATOM 718 N N . GLY A 1 101 ? -18.504 -6.856 10.132 1.00 97.00 101 GLY A N 1
ATOM 719 C CA . GLY A 1 101 ? -19.685 -7.154 10.933 1.00 97.00 101 GLY A CA 1
ATOM 720 C C . GLY A 1 101 ? -20.540 -5.931 11.221 1.00 97.00 101 GLY A C 1
ATOM 721 O O . GLY A 1 101 ? -20.354 -4.869 10.625 1.00 97.00 101 GLY A O 1
ATOM 722 N N . VAL A 1 102 ? -21.470 -6.084 12.160 1.00 97.50 102 VAL A N 1
ATOM 723 C CA . VAL A 1 102 ? -22.367 -5.015 12.609 1.00 97.50 102 VAL A CA 1
ATOM 724 C C . VAL A 1 102 ? -21.798 -4.353 13.858 1.00 97.50 102 VAL A C 1
ATOM 726 O O . VAL A 1 102 ? -21.412 -5.025 14.816 1.00 97.50 102 VAL A O 1
ATOM 729 N N . VAL A 1 103 ? -21.757 -3.024 13.851 1.00 97.31 103 VAL A N 1
ATOM 730 C CA . VAL A 1 103 ? -21.289 -2.207 14.972 1.00 97.31 103 VAL A CA 1
ATOM 731 C C . VAL A 1 103 ? -22.361 -2.120 16.059 1.00 97.31 103 VAL A C 1
ATOM 733 O O . VAL A 1 103 ? -23.523 -1.839 15.772 1.00 97.31 103 VAL A O 1
ATOM 736 N N . ARG A 1 104 ? -21.950 -2.297 17.315 1.00 95.69 104 ARG A N 1
ATOM 737 C CA . ARG A 1 104 ? -22.717 -2.001 18.529 1.00 95.69 104 ARG A CA 1
ATOM 738 C C . ARG A 1 104 ? -21.958 -0.993 19.380 1.00 95.69 104 ARG A C 1
ATOM 740 O O . ARG A 1 104 ? -20.809 -1.244 19.741 1.00 95.69 104 ARG A O 1
ATOM 747 N N . ILE A 1 105 ? -22.578 0.134 19.703 1.00 93.75 105 ILE A N 1
ATOM 748 C CA . ILE A 1 105 ? -21.962 1.198 20.504 1.00 93.75 105 ILE A CA 1
ATOM 749 C C . ILE A 1 105 ? -22.538 1.156 21.923 1.00 93.75 105 ILE A C 1
ATOM 751 O O . ILE A 1 105 ? -23.733 1.354 22.123 1.00 93.75 105 ILE A O 1
ATOM 755 N N . GLY A 1 106 ? -21.676 0.908 22.907 1.00 88.56 106 GLY A N 1
ATOM 756 C CA . GLY A 1 106 ? -22.006 0.962 24.329 1.00 88.56 106 GLY A CA 1
ATOM 757 C C . GLY A 1 106 ? -22.064 2.390 24.881 1.00 88.56 106 GLY A C 1
ATOM 758 O O . GLY A 1 106 ? -21.578 3.347 24.269 1.00 88.56 106 GLY A O 1
ATOM 759 N N . GLU A 1 107 ? -22.655 2.531 26.068 1.00 81.44 107 GLU A N 1
ATOM 760 C CA . GLU A 1 107 ? -22.720 3.806 26.786 1.00 81.44 107 GLU A CA 1
ATOM 761 C C . GLU A 1 107 ? -21.340 4.229 27.325 1.00 81.44 107 GLU A C 1
ATOM 763 O O . GLU A 1 107 ? -20.472 3.402 27.602 1.00 81.44 107 GLU A O 1
ATOM 768 N N . ASP A 1 108 ? -21.120 5.539 27.467 1.00 77.81 108 ASP A N 1
ATOM 769 C CA . ASP A 1 108 ? -19.889 6.070 28.061 1.00 77.81 108 ASP A CA 1
ATOM 770 C C . ASP A 1 108 ? -20.009 6.082 29.590 1.00 77.81 108 ASP A C 1
ATOM 772 O O . ASP A 1 108 ? -20.527 7.028 30.184 1.00 77.81 108 ASP A O 1
ATOM 776 N N . GLU A 1 109 ? -19.508 5.035 30.245 1.00 74.44 109 GLU A N 1
ATOM 777 C CA . GLU A 1 109 ? -19.472 4.936 31.713 1.00 74.44 109 GLU A CA 1
ATOM 778 C C . GLU A 1 109 ? -18.313 5.745 32.347 1.00 74.44 109 GLU A C 1
ATOM 780 O O . GLU A 1 109 ? -17.867 5.471 33.465 1.00 74.44 109 GLU A O 1
ATOM 785 N N . GLY A 1 110 ? -17.767 6.740 31.637 1.00 70.69 110 GLY A N 1
ATOM 786 C CA . GLY A 1 110 ? -16.691 7.612 32.118 1.00 70.69 110 GLY A CA 1
ATOM 787 C C . GLY A 1 110 ? -15.279 7.038 31.950 1.00 70.69 110 GLY A C 1
ATOM 788 O O . GLY A 1 110 ? -14.304 7.685 32.337 1.00 70.69 110 GLY A O 1
ATOM 789 N N . ARG A 1 111 ? -15.147 5.844 31.356 1.00 72.75 111 ARG A N 1
ATOM 790 C CA . ARG A 1 111 ? -13.864 5.239 30.939 1.00 72.75 111 ARG A CA 1
ATOM 791 C C . ARG A 1 111 ? -13.647 5.272 29.421 1.00 72.75 111 ARG A C 1
ATOM 793 O O . ARG A 1 111 ? -12.601 4.820 28.958 1.00 72.75 111 ARG A O 1
ATOM 800 N N . GLY A 1 112 ? -14.586 5.843 28.667 1.00 80.44 112 GLY A N 1
ATOM 801 C CA . GLY A 1 112 ? -14.649 5.757 27.212 1.00 80.44 112 GLY A CA 1
ATOM 802 C C . GLY A 1 112 ? -15.826 4.900 26.751 1.00 80.44 112 GLY A C 1
ATOM 803 O O . GLY A 1 112 ? -16.437 4.181 27.537 1.00 80.44 112 GLY A O 1
ATOM 804 N N . ARG A 1 113 ? -16.132 4.992 25.457 1.00 87.94 113 ARG A N 1
ATOM 805 C CA . ARG A 1 113 ? -17.197 4.229 24.800 1.00 87.94 113 ARG A CA 1
ATOM 806 C C . ARG A 1 113 ? -16.635 2.914 24.288 1.00 87.94 113 ARG A C 1
ATOM 808 O O . ARG A 1 113 ? -15.628 2.917 23.578 1.00 87.94 113 ARG A O 1
ATOM 815 N N . GLU A 1 114 ? -17.289 1.806 24.601 1.00 92.50 114 GLU A N 1
ATOM 816 C CA . GLU A 1 114 ? -16.978 0.525 23.970 1.00 92.50 114 GLU A CA 1
ATOM 817 C C . GLU A 1 114 ? -17.710 0.421 22.635 1.00 92.50 114 GLU A C 1
ATOM 819 O O . GLU A 1 114 ? -18.925 0.581 22.556 1.00 92.50 114 GLU A O 1
ATOM 824 N N . VAL A 1 115 ? -16.964 0.168 21.567 1.00 94.69 115 VAL A N 1
ATOM 825 C CA . VAL A 1 115 ? -17.516 -0.132 20.249 1.00 94.69 115 VAL A CA 1
ATOM 826 C C . VAL A 1 115 ? -17.225 -1.594 19.968 1.00 94.69 115 VAL A C 1
ATOM 828 O O . VAL A 1 115 ? -16.066 -1.987 19.939 1.00 94.69 115 VAL A O 1
ATOM 831 N N . THR A 1 116 ? -18.257 -2.401 19.768 1.00 96.44 116 THR A N 1
ATOM 832 C CA . THR A 1 116 ? -18.125 -3.831 19.474 1.00 96.44 116 THR A CA 1
ATOM 833 C C . THR A 1 116 ? -18.507 -4.088 18.028 1.00 96.44 116 THR A C 1
ATOM 835 O O . THR A 1 116 ? -19.563 -3.645 17.586 1.00 96.44 116 THR A O 1
ATOM 838 N N . VAL A 1 117 ? -17.672 -4.800 17.280 1.00 97.25 117 VAL A N 1
ATOM 839 C CA . VAL A 1 117 ? -18.018 -5.302 15.945 1.00 97.25 117 VAL A CA 1
ATOM 840 C C . VAL A 1 117 ? -18.372 -6.775 16.081 1.00 97.25 117 VAL A C 1
ATOM 842 O O . VAL A 1 117 ? -17.574 -7.548 16.603 1.00 97.25 117 VAL A O 1
ATOM 845 N N . VAL A 1 118 ? -19.568 -7.152 15.633 1.00 97.12 118 VAL A N 1
ATOM 846 C CA . VAL A 1 118 ? -20.074 -8.528 15.703 1.00 97.12 118 VAL A CA 1
ATOM 847 C C . VAL A 1 118 ? -20.136 -9.106 14.296 1.00 97.12 118 VAL A C 1
ATOM 849 O O . VAL A 1 118 ? -20.897 -8.611 13.463 1.00 97.12 118 VAL A O 1
ATOM 852 N N . ALA A 1 119 ? -19.325 -10.125 14.027 1.00 96.62 119 ALA A N 1
ATOM 853 C CA . ALA A 1 119 ? -19.313 -10.841 12.758 1.00 96.62 119 ALA A CA 1
ATOM 854 C C . ALA A 1 119 ? -20.488 -11.825 12.638 1.00 96.62 119 ALA A C 1
ATOM 856 O O . ALA A 1 119 ? -21.113 -12.214 13.627 1.00 96.62 119 ALA A O 1
ATOM 857 N N . ASP A 1 120 ? -20.753 -12.274 11.411 1.00 93.50 120 ASP A N 1
ATOM 858 C CA . ASP A 1 120 ? -21.852 -13.200 11.099 1.00 93.50 120 ASP A CA 1
ATOM 859 C C . ASP A 1 120 ? -21.713 -14.568 11.789 1.00 93.50 120 ASP A C 1
ATOM 861 O O . ASP A 1 120 ? -22.706 -15.254 12.029 1.00 93.50 120 ASP A O 1
ATOM 865 N N . ASP A 1 121 ? -20.483 -14.973 12.119 1.00 93.69 121 ASP A N 1
ATOM 866 C CA . ASP A 1 121 ? -20.182 -16.217 12.834 1.00 93.69 121 ASP A CA 1
ATOM 867 C C . ASP A 1 121 ? -20.306 -16.090 14.365 1.00 93.69 121 ASP A C 1
ATOM 869 O O . ASP A 1 121 ? -20.085 -17.062 15.090 1.00 93.69 121 ASP A O 1
ATOM 873 N N . GLY A 1 122 ? -20.691 -14.908 14.859 1.00 91.62 122 GLY A N 1
ATOM 874 C CA . GLY A 1 122 ? -20.810 -14.595 16.280 1.00 91.62 122 GLY A CA 1
ATOM 875 C C . GLY A 1 122 ? -19.500 -14.173 16.944 1.00 91.62 122 GLY A C 1
ATOM 876 O O . GLY A 1 122 ? -19.498 -13.941 18.152 1.00 91.62 122 GLY A O 1
ATOM 877 N N . THR A 1 123 ? -18.397 -14.054 16.198 1.00 95.62 123 THR A N 1
ATOM 878 C CA . THR A 1 123 ? -17.155 -13.478 16.723 1.00 95.62 123 THR A CA 1
ATOM 879 C C . THR A 1 123 ? -17.378 -12.004 17.048 1.00 95.62 123 THR A C 1
ATOM 881 O O . THR A 1 123 ? -17.839 -11.236 16.204 1.00 95.62 123 THR A O 1
ATOM 884 N N . GLU A 1 124 ? -17.035 -11.600 18.268 1.00 95.94 124 GLU A N 1
ATOM 885 C CA . GLU A 1 124 ? -17.129 -10.211 18.711 1.00 95.94 124 GLU A CA 1
ATOM 886 C C . GLU A 1 124 ? -15.735 -9.633 18.932 1.00 95.94 124 GLU A C 1
ATOM 888 O O . GLU A 1 124 ? -14.870 -10.269 19.539 1.00 95.94 124 GLU A O 1
ATOM 893 N N . GLU A 1 125 ? -15.528 -8.404 18.469 1.00 95.75 125 GLU A N 1
ATOM 894 C CA . GLU A 1 125 ? -14.293 -7.674 18.703 1.00 95.75 125 GLU A CA 1
ATOM 895 C C . GLU A 1 125 ? -14.573 -6.292 19.282 1.00 95.75 125 GLU A C 1
ATOM 897 O O . GLU A 1 125 ? -15.313 -5.493 18.705 1.00 95.75 125 GLU A O 1
ATOM 902 N N . VAL A 1 126 ? -13.996 -6.034 20.457 1.00 95.31 126 VAL A N 1
ATOM 903 C CA . VAL A 1 126 ? -14.294 -4.860 21.280 1.00 95.31 126 VAL A CA 1
ATOM 904 C C . VAL A 1 126 ? -13.170 -3.835 21.164 1.00 95.31 126 VAL A C 1
ATOM 906 O O . VAL A 1 126 ? -11.993 -4.142 21.356 1.00 95.31 126 VAL A O 1
ATOM 909 N N . TYR A 1 127 ? -13.550 -2.589 20.901 1.00 93.62 127 TYR A N 1
ATOM 910 C CA . TYR A 1 127 ? -12.673 -1.434 20.779 1.00 93.62 127 TYR A CA 1
ATOM 911 C C . TYR A 1 127 ? -13.035 -0.403 21.846 1.00 93.62 127 TYR A C 1
ATOM 913 O O . TYR A 1 127 ? -14.123 0.171 21.832 1.00 93.62 127 TYR A O 1
ATOM 921 N N . THR A 1 128 ? -12.108 -0.115 22.757 1.00 91.50 128 THR A N 1
ATOM 922 C CA . THR A 1 128 ? -12.285 0.967 23.732 1.00 91.50 128 THR A CA 1
ATOM 923 C C . THR A 1 128 ? -11.913 2.303 23.094 1.00 91.50 128 THR A C 1
ATOM 925 O O . THR A 1 128 ? -10.743 2.564 22.803 1.00 91.50 128 THR A O 1
ATOM 928 N N . VAL A 1 129 ? -12.905 3.167 22.886 1.00 90.19 129 VAL A N 1
ATOM 929 C CA . VAL A 1 129 ? -12.742 4.488 22.274 1.00 90.19 129 VAL A CA 1
ATOM 930 C C . VAL A 1 129 ? -12.785 5.572 23.346 1.00 90.19 129 VAL A C 1
ATOM 932 O O . VAL A 1 129 ? -13.707 5.642 24.155 1.00 90.19 129 VAL A O 1
ATOM 935 N N . GLN A 1 130 ? -11.801 6.471 23.341 1.00 86.00 130 GLN A N 1
ATOM 936 C CA . GLN A 1 130 ? -11.774 7.598 24.274 1.00 86.00 130 GLN A CA 1
ATOM 937 C C . GLN A 1 130 ? -12.969 8.539 24.027 1.00 86.00 130 GLN A C 1
ATOM 939 O O . GLN A 1 130 ? -13.325 8.817 22.882 1.00 86.00 130 GLN A O 1
ATOM 944 N N . GLY A 1 131 ? -13.583 9.066 25.093 1.00 78.62 131 GLY A N 1
ATOM 945 C CA . GLY A 1 131 ? -14.808 9.877 24.993 1.00 78.62 131 GLY A CA 1
ATOM 946 C C . GLY A 1 131 ? -14.684 11.111 24.082 1.00 78.62 131 GLY A C 1
ATOM 947 O O . GLY A 1 131 ? -15.637 11.470 23.398 1.00 78.62 131 GLY A O 1
ATOM 948 N N . ALA A 1 132 ? -13.492 11.712 23.991 1.00 81.88 132 ALA A N 1
ATOM 949 C CA . ALA A 1 132 ? -13.224 12.873 23.134 1.00 81.88 132 ALA A CA 1
ATOM 950 C C . ALA A 1 132 ? -13.033 12.536 21.640 1.00 81.88 132 ALA A C 1
ATOM 952 O O . ALA A 1 132 ? -13.029 13.441 20.806 1.00 81.88 132 ALA A O 1
ATOM 953 N N . SER A 1 133 ? -12.848 11.262 21.286 1.00 85.31 133 SER A N 1
ATOM 954 C CA . SER A 1 133 ? -12.616 10.840 19.904 1.00 85.31 133 SER A CA 1
ATOM 955 C C . SER A 1 133 ? -13.902 10.895 19.080 1.00 85.31 133 SER A C 1
ATOM 957 O O . SER A 1 133 ? -14.986 10.553 19.556 1.00 85.31 133 SER A O 1
ATOM 959 N N . ARG A 1 134 ? -13.802 11.292 17.812 1.00 88.50 134 ARG A N 1
ATOM 960 C CA . ARG A 1 134 ? -14.947 11.299 16.898 1.00 88.50 134 ARG A CA 1
ATOM 961 C C . ARG A 1 134 ? -15.096 9.934 16.227 1.00 88.50 134 ARG A C 1
ATOM 963 O O . ARG A 1 134 ? -14.134 9.422 15.663 1.00 88.50 134 ARG A O 1
ATOM 970 N N . LEU A 1 135 ? -16.288 9.347 16.326 1.00 92.88 135 LEU A N 1
ATOM 971 C CA . LEU A 1 135 ? -16.612 8.084 15.664 1.00 92.88 135 LEU A CA 1
ATOM 972 C C . LEU A 1 135 ? -16.961 8.339 14.193 1.00 92.88 135 LEU A C 1
ATOM 974 O O . LEU A 1 135 ? -17.686 9.284 13.887 1.00 92.88 135 LEU A O 1
ATOM 978 N N . GLU A 1 136 ? -16.464 7.471 13.316 1.00 94.12 136 GLU A N 1
ATOM 979 C CA . GLU A 1 136 ? -16.798 7.410 11.881 1.00 94.12 136 GLU A CA 1
ATOM 980 C C . GLU A 1 136 ? -17.952 6.432 11.600 1.00 94.12 136 GLU A C 1
ATOM 982 O O . GLU A 1 136 ? -18.436 6.324 10.474 1.00 94.12 136 GLU A O 1
ATOM 987 N N . VAL A 1 137 ? -18.400 5.718 12.635 1.00 95.00 137 VAL A N 1
ATOM 988 C CA . VAL A 1 137 ? -19.437 4.688 12.563 1.00 95.00 137 VAL A CA 1
ATOM 989 C C . VAL A 1 137 ? -20.644 5.048 13.419 1.00 95.00 137 VAL A C 1
ATOM 991 O O . VAL A 1 137 ? -20.545 5.784 14.403 1.00 95.00 137 VAL A O 1
ATOM 994 N N . THR A 1 138 ? -21.788 4.493 13.040 1.00 94.75 138 THR A N 1
ATOM 995 C CA . THR A 1 138 ? -23.056 4.597 13.766 1.00 94.75 138 THR A CA 1
ATOM 996 C C . THR A 1 138 ? -23.470 3.243 14.335 1.00 94.75 138 THR A C 1
ATOM 998 O O . THR A 1 138 ? -23.035 2.196 13.857 1.00 94.75 138 THR A O 1
ATOM 1001 N N . ASP A 1 139 ? -24.286 3.260 15.389 1.00 95.06 139 ASP A N 1
ATOM 1002 C CA . ASP A 1 139 ? -24.812 2.031 15.983 1.00 95.06 139 ASP A CA 1
ATOM 1003 C C . ASP A 1 139 ? -25.696 1.285 14.972 1.00 95.06 139 ASP A C 1
ATOM 1005 O O . ASP A 1 139 ? -26.513 1.896 14.279 1.00 95.06 139 ASP A O 1
ATOM 1009 N N . GLY A 1 140 ? -25.495 -0.025 14.845 1.00 95.44 140 GLY A N 1
ATOM 1010 C CA . GLY A 1 140 ? -26.158 -0.864 13.845 1.00 95.44 140 GLY A CA 1
ATOM 1011 C C . GLY A 1 140 ? -25.585 -0.768 12.425 1.00 95.44 140 GLY A C 1
ATOM 1012 O O . GLY A 1 140 ? -26.114 -1.415 11.523 1.00 95.44 140 GLY A O 1
ATOM 1013 N N . GLN A 1 141 ? -24.519 0.005 12.192 1.00 97.25 141 GLN A N 1
ATOM 1014 C CA . GLN A 1 141 ? -23.874 0.092 10.881 1.00 97.25 141 GLN A CA 1
ATOM 1015 C C . GLN A 1 141 ? -23.074 -1.175 10.558 1.00 97.25 141 GLN A C 1
ATOM 1017 O O . GLN A 1 141 ? -22.301 -1.657 11.383 1.00 97.25 141 GLN A O 1
ATOM 1022 N N . GLU A 1 142 ? -23.192 -1.670 9.326 1.00 96.62 142 GLU A N 1
ATOM 1023 C CA . GLU A 1 142 ? -22.279 -2.682 8.790 1.00 96.62 142 GLU A CA 1
ATOM 1024 C C . GLU A 1 142 ? -20.935 -2.054 8.402 1.00 96.62 142 GLU A C 1
ATOM 1026 O O . GLU A 1 142 ? -20.875 -1.062 7.667 1.00 96.62 142 GLU A O 1
ATOM 1031 N N . VAL A 1 143 ? -19.846 -2.658 8.871 1.00 96.69 143 VAL A N 1
ATOM 1032 C CA . VAL A 1 143 ? -18.470 -2.252 8.567 1.00 96.69 143 VAL A CA 1
ATOM 1033 C C . VAL A 1 143 ? -17.680 -3.420 8.002 1.00 96.69 143 VAL A C 1
ATOM 1035 O O . VAL A 1 143 ? -17.929 -4.584 8.324 1.00 96.69 143 VAL A O 1
ATOM 1038 N N . ARG A 1 144 ? -16.698 -3.115 7.154 1.00 96.25 144 ARG A N 1
ATOM 1039 C CA . ARG A 1 144 ? -15.744 -4.107 6.658 1.00 96.25 144 ARG A CA 1
ATOM 1040 C C . ARG A 1 144 ? -14.448 -4.030 7.449 1.00 96.25 144 ARG A C 1
ATOM 1042 O O . ARG A 1 144 ? -14.053 -2.966 7.926 1.00 96.25 144 ARG A O 1
ATOM 1049 N N . ALA A 1 145 ? -13.744 -5.154 7.517 1.00 95.12 145 ALA A N 1
ATOM 1050 C CA . ALA A 1 145 ? -12.391 -5.202 8.052 1.00 95.12 145 ALA A CA 1
ATOM 1051 C C . ALA A 1 145 ? -11.525 -4.136 7.362 1.00 95.12 145 ALA A C 1
ATOM 1053 O O . ALA A 1 145 ? -11.479 -4.066 6.135 1.00 95.12 145 ALA A O 1
ATOM 1054 N N . GLY A 1 146 ? -10.876 -3.292 8.159 1.00 93.88 146 GLY A N 1
ATOM 1055 C CA . GLY A 1 146 ? -10.013 -2.168 7.802 1.00 93.88 146 GLY A CA 1
ATOM 1056 C C . GLY A 1 146 ? -10.748 -0.847 7.551 1.00 93.88 146 GLY A C 1
ATOM 1057 O O . GLY A 1 146 ? -10.129 0.100 7.058 1.00 93.88 146 GLY A O 1
ATOM 1058 N N . ASP A 1 147 ? -12.046 -0.770 7.841 1.00 95.19 147 ASP A N 1
ATOM 1059 C CA . ASP A 1 147 ? -12.777 0.498 7.907 1.00 95.19 147 ASP A CA 1
ATOM 1060 C C . ASP A 1 147 ? -12.490 1.217 9.233 1.00 95.19 147 ASP A C 1
ATOM 1062 O O . ASP A 1 147 ? -12.144 0.595 10.238 1.00 95.19 147 ASP A O 1
ATOM 1066 N N . ALA A 1 148 ? -12.571 2.548 9.226 1.00 95.50 148 ALA A N 1
ATOM 1067 C CA . ALA A 1 148 ? -12.258 3.357 10.397 1.00 95.50 148 ALA A CA 1
ATOM 1068 C C . ALA A 1 148 ? -13.461 3.412 11.347 1.00 95.50 148 ALA A C 1
ATOM 1070 O O . ALA A 1 148 ? -14.554 3.785 10.940 1.00 95.50 148 ALA A O 1
ATOM 1071 N N . ILE A 1 149 ? -13.236 3.070 12.613 1.00 95.00 149 ILE A N 1
ATOM 1072 C CA . ILE A 1 149 ? -14.186 3.242 13.720 1.00 95.00 149 ILE A CA 1
ATOM 1073 C C . ILE A 1 149 ? -14.062 4.657 14.290 1.00 95.00 149 ILE A C 1
ATOM 1075 O O . ILE A 1 149 ? -15.057 5.304 14.612 1.00 95.00 149 ILE A O 1
ATOM 1079 N N . VAL A 1 150 ? -12.824 5.142 14.397 1.00 93.88 150 VAL A N 1
ATOM 1080 C CA . VAL A 1 150 ? -12.473 6.477 14.892 1.00 93.88 150 VAL A CA 1
ATOM 1081 C C . VAL A 1 150 ? -11.832 7.278 13.764 1.00 93.88 150 VAL A C 1
ATOM 1083 O O . VAL A 1 150 ? -11.036 6.730 13.000 1.00 93.88 150 VAL A O 1
ATOM 1086 N N . GLU A 1 151 ? -12.151 8.569 13.684 1.00 90.19 151 GLU A N 1
ATOM 1087 C CA . GLU A 1 151 ? -11.568 9.497 12.712 1.00 90.19 151 GLU A CA 1
ATOM 1088 C C . GLU A 1 151 ? -10.041 9.581 12.875 1.00 90.19 151 GLU A C 1
ATOM 1090 O O . GLU A 1 151 ? -9.523 9.684 13.988 1.00 90.19 151 GLU A O 1
ATOM 1095 N N . GLY A 1 152 ? -9.310 9.561 11.759 1.00 89.88 152 GLY A N 1
ATOM 1096 C CA . GLY A 1 152 ? -7.861 9.747 11.753 1.00 89.88 152 GLY A CA 1
ATOM 1097 C C . GLY A 1 152 ? -7.168 9.165 10.517 1.00 89.88 152 GLY A C 1
ATOM 1098 O O . GLY A 1 152 ? -7.787 8.472 9.704 1.00 89.88 152 GLY A O 1
ATOM 1099 N N . PRO A 1 153 ? -5.861 9.428 10.346 1.00 91.88 153 PRO A N 1
ATOM 1100 C CA . PRO A 1 153 ? -5.057 8.774 9.322 1.00 91.88 153 PRO A CA 1
ATOM 1101 C C . PRO A 1 153 ? -4.927 7.273 9.610 1.00 91.88 153 PRO A C 1
ATOM 1103 O O . PRO A 1 153 ? -4.724 6.865 10.753 1.00 91.88 153 PRO A O 1
ATOM 1106 N N . ARG A 1 154 ? -4.992 6.434 8.574 1.00 93.94 154 ARG A N 1
ATOM 1107 C CA . ARG A 1 154 ? -4.799 4.984 8.726 1.00 93.94 154 ARG A CA 1
ATOM 1108 C C . ARG A 1 154 ? -3.309 4.655 8.761 1.00 93.94 154 ARG A C 1
ATOM 1110 O O . ARG A 1 154 ? -2.538 5.225 7.983 1.00 93.94 154 ARG A O 1
ATOM 1117 N N . ASP A 1 155 ? -2.914 3.737 9.638 1.00 94.88 155 ASP A N 1
ATOM 1118 C CA . ASP A 1 155 ? -1.554 3.197 9.663 1.00 94.88 155 ASP A CA 1
ATOM 1119 C C . ASP A 1 155 ? -1.384 2.187 8.509 1.00 94.88 155 ASP A C 1
ATOM 1121 O O . ASP A 1 155 ? -2.111 1.189 8.477 1.00 94.88 155 ASP A O 1
ATOM 1125 N N . PRO A 1 156 ? -0.447 2.403 7.562 1.00 94.50 156 PRO A N 1
ATOM 1126 C CA . PRO A 1 156 ? -0.212 1.467 6.464 1.00 94.50 156 PRO A CA 1
ATOM 1127 C C . PRO A 1 156 ? 0.138 0.046 6.920 1.00 94.50 156 PRO A C 1
ATOM 1129 O O . PRO A 1 156 ? -0.177 -0.903 6.210 1.00 94.50 156 PRO A O 1
ATOM 1132 N N . LYS A 1 157 ? 0.774 -0.121 8.089 1.00 93.31 157 LYS A N 1
ATOM 1133 C CA . LYS A 1 157 ? 1.153 -1.441 8.619 1.00 93.31 157 LYS A CA 1
ATOM 1134 C C . LYS A 1 157 ? -0.066 -2.217 9.095 1.00 93.31 157 LYS A C 1
ATOM 1136 O O . LYS A 1 157 ? -0.224 -3.375 8.735 1.00 93.31 157 LYS A O 1
ATOM 1141 N N . GLU A 1 158 ? -0.958 -1.564 9.838 1.00 94.62 158 GLU A N 1
ATOM 1142 C CA . GLU A 1 158 ? -2.224 -2.186 10.247 1.00 94.62 158 GLU A CA 1
ATOM 1143 C C . GLU A 1 158 ? -3.101 -2.477 9.032 1.00 94.62 158 GLU A C 1
ATOM 1145 O O . GLU A 1 158 ? -3.698 -3.544 8.932 1.00 94.62 158 GLU A O 1
ATOM 1150 N N . LEU A 1 159 ? -3.134 -1.559 8.064 1.00 94.12 159 LEU A N 1
ATOM 1151 C CA . LEU A 1 159 ? -3.880 -1.771 6.831 1.00 94.12 159 LEU A CA 1
ATOM 1152 C C . LEU A 1 159 ? -3.339 -2.965 6.032 1.00 94.12 159 LEU A C 1
ATOM 1154 O O . LEU A 1 159 ? -4.127 -3.740 5.497 1.00 94.12 159 LEU A O 1
ATOM 1158 N N . LEU A 1 160 ? -2.015 -3.145 5.991 1.00 93.12 160 LEU A N 1
ATOM 1159 C CA . LEU A 1 160 ? -1.364 -4.284 5.346 1.00 93.12 160 LEU A CA 1
ATOM 1160 C C . LEU A 1 160 ? -1.722 -5.607 6.026 1.00 93.12 160 LEU A C 1
ATOM 1162 O O . LEU A 1 160 ? -1.979 -6.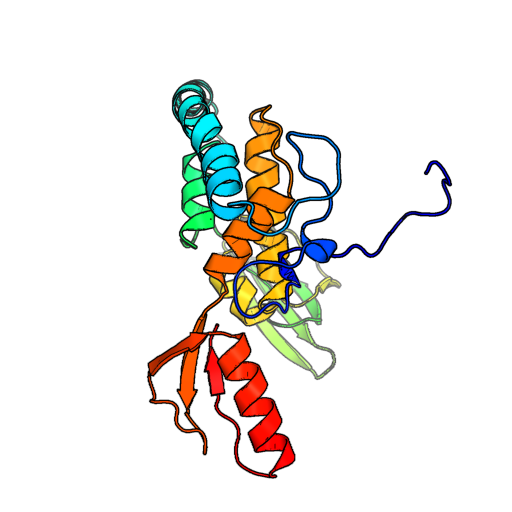585 5.330 1.00 93.12 160 LEU A O 1
ATOM 1166 N N . GLU A 1 161 ? -1.775 -5.629 7.356 1.00 92.06 161 GLU A N 1
ATOM 1167 C CA . GLU A 1 161 ? -2.180 -6.811 8.121 1.00 92.06 161 GLU A CA 1
ATOM 1168 C C . GLU A 1 161 ? -3.664 -7.156 7.924 1.00 92.06 161 GLU A C 1
ATOM 1170 O O . GLU A 1 161 ? -4.005 -8.334 7.849 1.00 92.06 161 GLU A O 1
ATOM 1175 N N . ILE A 1 162 ? -4.539 -6.149 7.817 1.00 93.50 162 ILE A N 1
ATOM 1176 C CA . ILE A 1 162 ? -5.996 -6.346 7.759 1.00 93.50 162 ILE A CA 1
ATOM 1177 C C . ILE A 1 162 ? -6.503 -6.567 6.326 1.00 93.50 162 ILE A C 1
ATOM 1179 O O . ILE A 1 162 ? -7.281 -7.486 6.081 1.00 93.50 162 ILE A O 1
ATOM 1183 N N . LYS A 1 163 ? -6.106 -5.708 5.378 1.00 93.19 163 LYS A N 1
ATOM 1184 C CA . LYS A 1 163 ? -6.607 -5.714 3.991 1.00 93.19 163 LYS A CA 1
ATOM 1185 C C . LYS A 1 163 ? -5.617 -6.299 2.981 1.00 93.19 163 LYS A C 1
ATOM 1187 O O . LYS A 1 163 ? -6.029 -6.653 1.884 1.00 93.19 163 LYS A O 1
ATOM 1192 N N . GLY A 1 164 ? -4.341 -6.449 3.335 1.00 92.50 164 GLY A N 1
ATOM 1193 C CA . GLY A 1 164 ? -3.320 -6.996 2.443 1.00 92.50 164 GLY A CA 1
ATOM 1194 C C . GLY A 1 164 ? -2.630 -5.953 1.559 1.00 92.50 164 GLY A C 1
ATOM 1195 O O . GLY A 1 164 ? -2.845 -4.745 1.659 1.00 92.50 164 GLY A O 1
ATOM 1196 N N . VAL A 1 165 ? -1.725 -6.435 0.700 1.00 92.31 165 VAL A N 1
ATOM 1197 C CA . VAL A 1 165 ? -0.783 -5.584 -0.052 1.00 92.31 165 VAL A CA 1
ATOM 1198 C C . VAL A 1 165 ? -1.501 -4.634 -1.007 1.00 92.31 165 VAL A C 1
ATOM 1200 O O . VAL A 1 165 ? -1.149 -3.460 -1.071 1.00 92.31 165 VAL A O 1
ATOM 1203 N N . ARG A 1 166 ? -2.498 -5.115 -1.753 1.00 92.31 166 ARG A N 1
ATOM 1204 C CA . ARG A 1 166 ? -3.107 -4.359 -2.855 1.00 92.31 166 ARG A CA 1
ATOM 1205 C C . ARG A 1 166 ? -3.884 -3.144 -2.352 1.00 92.31 166 ARG A C 1
ATOM 1207 O O . ARG A 1 166 ? -3.721 -2.043 -2.870 1.00 92.31 166 ARG A O 1
ATOM 1214 N N . GLU A 1 167 ? -4.684 -3.336 -1.317 1.00 94.06 167 GLU A N 1
ATOM 1215 C CA . GLU A 1 167 ? -5.471 -2.303 -0.658 1.00 94.06 167 GLU A CA 1
ATOM 1216 C C . GLU A 1 167 ? -4.562 -1.277 0.023 1.00 94.06 167 GLU A C 1
ATOM 1218 O O . GLU A 1 167 ? -4.817 -0.075 -0.066 1.00 94.06 167 GLU A O 1
ATOM 1223 N N . THR A 1 168 ? -3.458 -1.723 0.629 1.00 94.75 168 THR A N 1
ATOM 1224 C CA . THR A 1 168 ? -2.453 -0.820 1.202 1.00 94.75 168 THR A CA 1
ATOM 1225 C C . THR A 1 168 ? -1.726 -0.013 0.134 1.00 94.75 168 THR A C 1
ATOM 1227 O O . THR A 1 168 ? -1.546 1.191 0.307 1.00 94.75 168 THR A O 1
ATOM 1230 N N . GLN A 1 169 ? -1.345 -0.625 -0.992 1.00 95.56 169 GLN A N 1
ATOM 1231 C CA . GLN A 1 169 ? -0.746 0.096 -2.117 1.00 95.56 169 GLN A CA 1
ATOM 1232 C C . GLN A 1 169 ? -1.699 1.172 -2.649 1.00 95.56 169 GLN A C 1
ATOM 1234 O O . GLN A 1 169 ? -1.285 2.313 -2.845 1.00 95.56 169 GLN A O 1
ATOM 1239 N N . GLN A 1 170 ? -2.975 0.830 -2.842 1.00 94.94 170 GLN A N 1
ATOM 1240 C CA . GLN A 1 170 ? -3.980 1.779 -3.312 1.00 94.94 170 GLN A CA 1
ATOM 1241 C C . GLN A 1 170 ? -4.173 2.935 -2.321 1.00 94.94 170 GLN A C 1
ATOM 1243 O O . GLN A 1 170 ? -4.139 4.094 -2.727 1.00 94.94 170 GLN A O 1
ATOM 1248 N N . TYR A 1 171 ? -4.282 2.634 -1.025 1.00 95.50 171 TYR A N 1
ATOM 1249 C CA . TYR A 1 171 ? -4.362 3.651 0.024 1.00 95.50 171 TYR A CA 1
ATOM 1250 C C . TYR A 1 171 ? -3.153 4.597 0.013 1.00 95.50 171 TYR A C 1
ATOM 1252 O O . TYR A 1 171 ? -3.326 5.812 0.070 1.00 95.50 171 TYR A O 1
ATOM 1260 N N . LEU A 1 172 ? -1.931 4.063 -0.105 1.00 96.19 172 LEU A N 1
ATOM 1261 C CA . LEU A 1 172 ? -0.716 4.879 -0.171 1.00 96.19 172 LEU A CA 1
ATOM 1262 C C . LEU A 1 172 ? -0.719 5.804 -1.394 1.00 96.19 172 LEU A C 1
ATOM 1264 O O . LEU A 1 172 ? -0.377 6.979 -1.268 1.00 96.19 172 LEU A O 1
ATOM 1268 N N . VAL A 1 173 ? -1.124 5.299 -2.563 1.00 96.38 173 VAL A N 1
ATOM 1269 C CA . VAL A 1 173 ? -1.222 6.112 -3.783 1.00 96.38 173 VAL A CA 1
ATOM 1270 C C . VAL A 1 173 ? -2.242 7.235 -3.605 1.00 96.38 173 VAL A C 1
ATOM 1272 O O . VAL A 1 173 ? -1.924 8.390 -3.883 1.00 96.38 173 VAL A O 1
ATOM 1275 N N . GLU A 1 174 ? -3.436 6.918 -3.104 1.00 94.94 174 GLU A N 1
ATOM 1276 C CA . GLU A 1 174 ? -4.516 7.886 -2.891 1.00 94.94 174 GLU A CA 1
ATOM 1277 C C . GLU A 1 174 ? -4.127 8.975 -1.882 1.00 94.94 174 GLU A C 1
ATOM 1279 O O . GLU A 1 174 ? -4.325 10.162 -2.153 1.00 94.94 174 GLU A O 1
ATOM 1284 N N . GLU A 1 175 ? -3.521 8.601 -0.754 1.00 93.69 175 GLU A N 1
ATOM 1285 C CA . GLU A 1 175 ? -3.115 9.549 0.286 1.00 93.69 175 GLU A CA 1
ATOM 1286 C C . GLU A 1 175 ? -1.964 10.450 -0.162 1.00 93.69 175 GLU A C 1
ATOM 1288 O O . GLU A 1 175 ? -2.024 11.664 0.041 1.00 93.69 175 GLU A O 1
ATOM 1293 N N . VAL A 1 176 ? -0.933 9.903 -0.815 1.00 93.50 176 VAL A N 1
ATOM 1294 C CA . VAL A 1 176 ? 0.165 10.725 -1.352 1.00 93.50 176 VAL A CA 1
ATOM 1295 C C . VAL A 1 176 ? -0.378 11.697 -2.398 1.00 93.50 176 VAL A C 1
ATOM 1297 O O . VAL A 1 176 ? -0.070 12.891 -2.368 1.00 93.50 176 VAL A O 1
ATOM 1300 N N . GLN A 1 177 ? -1.235 11.210 -3.293 1.00 93.12 177 GLN A N 1
ATOM 1301 C CA . GLN A 1 177 ? -1.821 12.020 -4.350 1.00 93.12 177 GLN A CA 1
ATOM 1302 C C . GLN A 1 177 ? -2.721 13.133 -3.795 1.00 93.12 177 GLN A C 1
ATOM 1304 O O . GLN A 1 177 ? -2.677 14.264 -4.283 1.00 93.12 177 GLN A O 1
ATOM 1309 N N . LYS A 1 178 ? -3.500 12.850 -2.745 1.00 90.94 178 LYS A N 1
ATOM 1310 C CA . LYS A 1 178 ? -4.302 13.849 -2.027 1.00 90.94 178 LYS A CA 1
ATOM 1311 C C . LYS A 1 178 ? -3.431 14.978 -1.482 1.00 90.94 178 LYS A C 1
ATOM 1313 O O . LYS A 1 178 ? -3.746 16.140 -1.719 1.00 90.94 178 LYS A O 1
ATOM 1318 N N . VAL A 1 179 ? -2.299 14.657 -0.850 1.00 88.94 179 VAL A N 1
ATOM 1319 C CA . VAL A 1 179 ? -1.387 15.678 -0.310 1.00 88.94 179 VAL A CA 1
ATOM 1320 C C . VAL A 1 179 ? -0.837 16.585 -1.412 1.00 88.94 179 VAL A C 1
ATOM 1322 O O . VAL A 1 179 ? -0.804 17.801 -1.236 1.00 88.94 179 VAL A O 1
ATOM 1325 N N . TYR A 1 180 ? -0.443 16.040 -2.565 1.00 89.81 180 TYR A N 1
ATOM 1326 C CA . TYR A 1 180 ? 0.035 16.869 -3.677 1.00 89.81 180 TYR A CA 1
ATOM 1327 C C . TYR A 1 180 ? -1.071 17.734 -4.294 1.00 89.81 180 TYR A C 1
ATOM 1329 O O . TYR A 1 180 ? -0.846 18.926 -4.528 1.00 89.81 180 TYR A O 1
ATOM 1337 N N . ARG A 1 181 ? -2.278 17.182 -4.486 1.00 89.06 181 ARG A N 1
ATOM 1338 C CA . ARG A 1 181 ? -3.438 17.933 -4.997 1.00 89.06 181 ARG A CA 1
ATOM 1339 C C . ARG A 1 181 ? -3.837 19.079 -4.072 1.00 89.06 181 ARG A C 1
ATOM 1341 O O . ARG A 1 181 ? -4.038 20.189 -4.557 1.00 89.06 181 ARG A O 1
ATOM 1348 N N . ASP A 1 182 ? -3.875 18.842 -2.761 1.00 86.56 182 ASP A N 1
ATOM 1349 C CA . ASP A 1 182 ? -4.190 19.865 -1.753 1.00 86.56 182 ASP A CA 1
ATOM 1350 C C . ASP A 1 182 ? -3.173 21.018 -1.765 1.00 86.56 182 ASP A C 1
ATOM 1352 O O . ASP A 1 182 ? -3.484 22.150 -1.400 1.00 86.56 182 ASP A O 1
ATOM 1356 N N . GLN A 1 183 ? -1.951 20.746 -2.226 1.00 82.12 183 GLN A N 1
ATOM 1357 C CA . GLN A 1 183 ? -0.886 21.733 -2.380 1.00 82.12 183 GLN A CA 1
ATOM 1358 C C . GLN A 1 183 ? -0.835 22.347 -3.787 1.00 82.12 183 GLN A C 1
ATOM 1360 O O . GLN A 1 183 ? 0.081 23.116 -4.087 1.00 82.12 183 GLN A O 1
ATOM 1365 N N . GLY A 1 184 ? -1.800 22.029 -4.655 1.00 85.88 184 GLY A N 1
ATOM 1366 C CA . GLY A 1 184 ? -1.886 22.539 -6.023 1.00 85.88 184 GLY A CA 1
ATOM 1367 C C . GLY A 1 184 ? -0.802 22.002 -6.959 1.00 85.88 184 GLY A C 1
ATOM 1368 O O . GLY A 1 184 ? -0.522 22.623 -7.982 1.00 85.88 184 GLY A O 1
ATOM 1369 N N . VAL A 1 185 ? -0.165 20.881 -6.611 1.00 88.56 185 VAL A N 1
ATOM 1370 C CA . VAL A 1 185 ? 0.836 20.210 -7.443 1.00 88.56 185 VAL A CA 1
ATOM 1371 C C . VAL A 1 185 ? 0.173 19.032 -8.149 1.00 88.56 185 VAL A C 1
ATOM 1373 O O . VAL A 1 185 ? -0.366 18.130 -7.512 1.00 88.56 185 VAL A O 1
ATOM 1376 N N . SER A 1 186 ? 0.239 19.018 -9.479 1.00 89.25 186 SER A N 1
ATOM 1377 C CA . SER A 1 186 ? -0.240 17.893 -10.281 1.00 89.25 186 SER A CA 1
ATOM 1378 C C . SER A 1 186 ? 0.889 16.893 -10.512 1.00 89.25 186 SER A C 1
ATOM 1380 O O . SER A 1 186 ? 1.822 17.179 -11.259 1.00 89.25 186 SER A O 1
ATOM 1382 N N . ILE A 1 187 ? 0.778 15.705 -9.919 1.00 91.75 187 ILE A N 1
ATOM 1383 C CA . ILE A 1 187 ? 1.632 14.548 -10.212 1.00 91.75 187 ILE A CA 1
ATOM 1384 C C . ILE A 1 187 ? 0.753 13.432 -10.764 1.00 91.75 187 ILE A C 1
ATOM 1386 O O . ILE A 1 187 ? -0.389 13.251 -10.345 1.00 91.75 187 ILE A O 1
ATOM 1390 N N . HIS A 1 188 ? 1.276 12.694 -11.738 1.00 94.81 188 HIS A N 1
ATOM 1391 C CA . HIS A 1 188 ? 0.573 11.548 -12.291 1.00 94.81 188 HIS A CA 1
ATOM 1392 C C . HIS A 1 188 ? 0.752 10.317 -11.393 1.00 94.81 188 HIS A C 1
ATOM 1394 O O . HIS A 1 188 ? 1.875 9.957 -11.038 1.00 94.81 188 HIS A O 1
ATOM 1400 N N . ASP A 1 189 ? -0.353 9.613 -11.136 1.00 94.88 189 ASP A N 1
ATOM 1401 C CA . ASP A 1 189 ? -0.435 8.445 -10.248 1.00 94.88 189 ASP A CA 1
ATOM 1402 C C . ASP A 1 189 ? 0.627 7.368 -10.549 1.00 94.88 189 ASP A C 1
ATOM 1404 O O . ASP A 1 189 ? 1.247 6.849 -9.627 1.00 94.88 189 ASP A O 1
ATOM 1408 N N . LYS A 1 190 ? 0.967 7.123 -11.829 1.00 95.69 190 LYS A N 1
ATOM 1409 C CA . LYS A 1 190 ? 2.005 6.159 -12.238 1.00 95.69 190 LYS A CA 1
ATOM 1410 C C . LYS A 1 190 ? 3.367 6.371 -11.569 1.00 95.69 190 LYS A C 1
ATOM 1412 O O . LYS A 1 190 ? 4.096 5.406 -11.363 1.00 95.69 190 LYS A O 1
ATOM 1417 N N . HIS A 1 191 ? 3.738 7.615 -11.258 1.00 96.31 191 HIS A N 1
ATOM 1418 C CA . HIS A 1 191 ? 4.997 7.891 -10.569 1.00 96.31 191 HIS A CA 1
ATOM 1419 C C . HIS A 1 191 ? 4.927 7.435 -9.115 1.00 96.31 191 HIS A C 1
ATOM 1421 O O . HIS A 1 191 ? 5.860 6.802 -8.632 1.00 96.31 191 HIS A O 1
ATOM 1427 N N . ILE A 1 192 ? 3.802 7.688 -8.446 1.00 96.44 192 ILE A N 1
ATOM 1428 C CA . ILE A 1 192 ? 3.563 7.260 -7.065 1.00 96.44 192 ILE A CA 1
ATOM 1429 C C . ILE A 1 192 ? 3.467 5.733 -7.009 1.00 96.44 192 ILE A C 1
ATOM 1431 O O . ILE A 1 192 ? 4.126 5.106 -6.184 1.00 96.44 192 ILE A O 1
ATOM 1435 N N . GLU A 1 193 ? 2.737 5.124 -7.943 1.00 96.81 193 GLU A N 1
ATOM 1436 C CA . GLU A 1 193 ? 2.610 3.671 -8.080 1.00 96.81 193 GLU A CA 1
ATOM 1437 C C . GLU A 1 193 ? 3.968 2.978 -8.234 1.00 96.81 193 GLU A C 1
ATOM 1439 O O . GLU A 1 193 ? 4.215 1.959 -7.593 1.00 96.81 193 GLU A O 1
ATOM 1444 N N . LEU A 1 194 ? 4.890 3.538 -9.027 1.00 95.94 194 LEU A N 1
ATOM 1445 C CA . LEU A 1 194 ? 6.242 2.990 -9.169 1.00 95.94 194 LEU A CA 1
ATOM 1446 C C . LEU A 1 194 ? 7.023 2.975 -7.848 1.00 95.94 194 LEU A C 1
ATOM 1448 O O . LEU A 1 194 ? 7.747 2.011 -7.590 1.00 95.94 194 LEU A O 1
ATOM 1452 N N . ILE A 1 195 ? 6.876 4.010 -7.015 1.00 95.62 195 ILE A N 1
ATOM 1453 C CA . ILE A 1 195 ? 7.527 4.074 -5.699 1.00 95.62 195 ILE A CA 1
ATOM 1454 C C . ILE A 1 195 ? 6.858 3.109 -4.719 1.00 95.62 195 ILE A C 1
ATOM 1456 O O . ILE A 1 195 ? 7.541 2.307 -4.083 1.00 95.62 195 ILE A O 1
ATOM 1460 N N . VAL A 1 196 ? 5.526 3.119 -4.649 1.00 95.69 196 VAL A N 1
ATOM 1461 C CA . VAL A 1 196 ? 4.739 2.239 -3.772 1.00 95.69 196 VAL A CA 1
ATOM 1462 C C . VAL A 1 196 ? 4.967 0.759 -4.106 1.00 95.69 196 VAL A C 1
ATOM 1464 O O . VAL A 1 196 ? 5.080 -0.076 -3.203 1.00 95.69 196 VAL A O 1
ATOM 1467 N N . ARG A 1 197 ? 5.155 0.425 -5.389 1.00 93.50 197 ARG A N 1
ATOM 1468 C CA . ARG A 1 197 ? 5.583 -0.913 -5.821 1.00 93.50 197 ARG A CA 1
ATOM 1469 C C . ARG A 1 197 ? 6.928 -1.311 -5.212 1.00 93.50 197 ARG A C 1
ATOM 1471 O O . ARG A 1 197 ? 7.087 -2.454 -4.807 1.00 93.50 197 ARG A O 1
ATOM 1478 N N . GLN A 1 198 ? 7.904 -0.400 -5.136 1.00 92.44 198 GLN A N 1
ATOM 1479 C CA . GLN A 1 198 ? 9.203 -0.714 -4.523 1.00 92.44 198 GLN A CA 1
ATOM 1480 C C . GLN A 1 198 ? 9.115 -0.866 -3.002 1.00 92.44 198 GLN A C 1
ATOM 1482 O O . GLN A 1 198 ? 9.832 -1.696 -2.446 1.00 92.44 198 GLN A O 1
ATOM 1487 N N . MET A 1 199 ? 8.220 -0.131 -2.336 1.00 92.12 199 MET A N 1
ATOM 1488 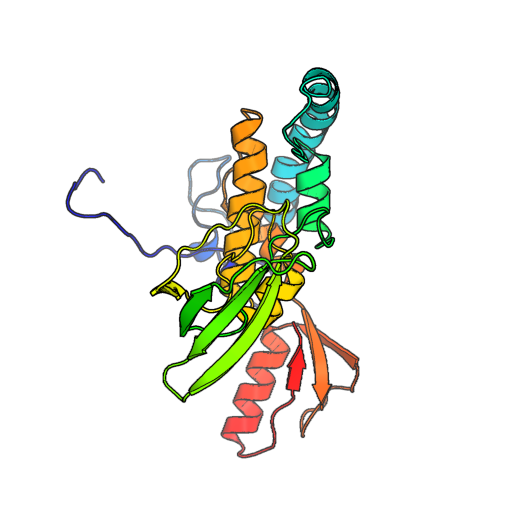C CA . MET A 1 199 ? 8.012 -0.248 -0.886 1.00 92.12 199 MET A CA 1
ATOM 1489 C C . MET A 1 199 ? 7.487 -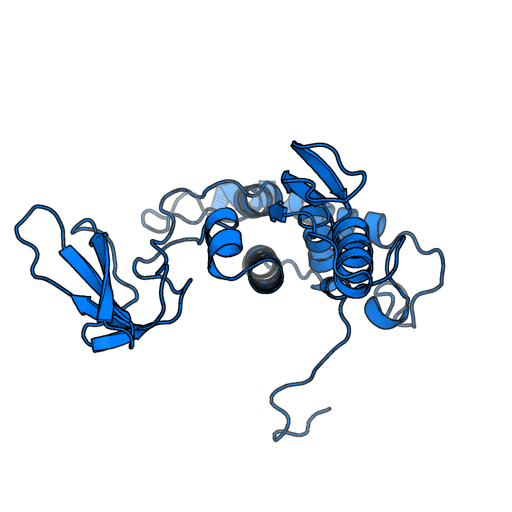1.624 -0.465 1.00 92.12 199 MET A C 1
ATOM 1491 O O . MET A 1 199 ? 7.812 -2.099 0.614 1.00 92.12 199 MET A O 1
ATOM 1495 N N . THR A 1 200 ? 6.690 -2.263 -1.322 1.00 90.38 200 THR A N 1
ATOM 1496 C CA . THR A 1 200 ? 5.980 -3.526 -1.040 1.00 90.38 200 THR A CA 1
ATOM 1497 C C . THR A 1 200 ? 6.599 -4.731 -1.754 1.00 90.38 200 THR A C 1
ATOM 1499 O O . THR A 1 200 ? 6.007 -5.802 -1.825 1.00 90.38 200 THR A O 1
ATOM 1502 N N . ARG A 1 201 ? 7.811 -4.564 -2.298 1.00 90.31 201 ARG A N 1
ATOM 1503 C CA . ARG A 1 201 ? 8.470 -5.558 -3.155 1.00 90.31 201 ARG A CA 1
ATOM 1504 C C . ARG A 1 201 ? 9.031 -6.760 -2.397 1.00 90.31 201 ARG A C 1
ATOM 1506 O O . ARG A 1 201 ? 9.321 -7.779 -3.018 1.00 90.31 201 ARG A O 1
ATOM 1513 N N . ARG A 1 202 ? 9.275 -6.640 -1.093 1.00 91.31 202 ARG A N 1
ATOM 1514 C CA . ARG A 1 202 ? 9.960 -7.673 -0.308 1.00 91.31 202 ARG A CA 1
ATOM 1515 C C . ARG A 1 202 ? 9.009 -8.356 0.654 1.00 91.31 202 ARG A C 1
ATOM 1517 O O . ARG A 1 202 ? 8.111 -7.724 1.182 1.00 91.31 202 ARG A O 1
ATOM 1524 N N . VAL A 1 203 ? 9.262 -9.635 0.890 1.00 93.31 203 VAL A N 1
ATOM 1525 C CA . VAL A 1 203 ? 8.578 -10.454 1.889 1.00 93.31 203 VAL A CA 1
ATOM 1526 C C . VAL A 1 203 ? 9.636 -10.985 2.841 1.00 93.31 203 VAL A C 1
ATOM 1528 O O . VAL A 1 203 ? 10.652 -11.535 2.412 1.00 93.31 203 VAL A O 1
ATOM 1531 N N . LYS A 1 204 ? 9.412 -10.804 4.140 1.00 95.19 204 LYS A N 1
ATOM 1532 C CA . LYS A 1 204 ? 10.234 -11.407 5.183 1.00 95.19 204 LYS A CA 1
ATOM 1533 C C . LYS A 1 204 ? 9.733 -12.818 5.466 1.00 95.19 204 LYS A C 1
ATOM 1535 O O . LYS A 1 204 ? 8.570 -13.003 5.821 1.00 95.19 204 LYS A O 1
ATOM 1540 N N . ILE A 1 205 ? 10.613 -13.802 5.346 1.00 97.06 205 ILE A N 1
ATOM 1541 C CA . ILE A 1 205 ? 10.292 -15.204 5.609 1.00 97.06 205 ILE A CA 1
ATOM 1542 C C . ILE A 1 205 ? 10.149 -15.429 7.114 1.00 97.06 205 ILE A C 1
ATOM 1544 O O . ILE A 1 205 ? 11.033 -15.062 7.890 1.00 97.06 205 ILE A O 1
ATOM 1548 N N . ASN A 1 206 ? 9.039 -16.036 7.526 1.00 94.62 206 ASN A N 1
ATOM 1549 C CA . ASN A 1 206 ? 8.808 -16.460 8.905 1.00 94.62 206 ASN A CA 1
ATOM 1550 C C . ASN A 1 206 ? 9.109 -17.952 9.061 1.00 94.62 206 ASN A C 1
ATOM 1552 O O . ASN A 1 206 ? 9.927 -18.321 9.899 1.00 94.62 206 ASN A O 1
ATOM 1556 N N . ASP A 1 207 ? 8.478 -18.781 8.228 1.00 95.62 207 ASP A N 1
ATOM 1557 C CA . ASP A 1 207 ? 8.714 -20.222 8.144 1.00 95.62 207 ASP A CA 1
ATOM 1558 C C . ASP A 1 207 ? 9.102 -20.549 6.695 1.00 95.62 207 ASP A C 1
ATOM 1560 O O . ASP A 1 207 ? 8.307 -20.305 5.788 1.00 95.62 207 ASP A O 1
ATOM 1564 N N . PRO A 1 208 ? 10.310 -21.063 6.427 1.00 95.38 208 PRO A N 1
ATOM 1565 C CA . PRO A 1 208 ? 10.710 -21.434 5.074 1.00 95.38 208 PRO A CA 1
ATOM 1566 C C . PRO A 1 208 ? 9.936 -22.645 4.530 1.00 95.38 208 PRO A C 1
ATOM 1568 O O . PRO A 1 208 ? 9.991 -22.903 3.328 1.00 95.38 208 PRO A O 1
ATOM 1571 N N . GLY A 1 209 ? 9.212 -23.396 5.365 1.00 94.88 209 GLY A N 1
ATOM 1572 C CA . GLY A 1 209 ? 8.542 -24.621 4.946 1.00 94.88 209 GLY A CA 1
ATOM 1573 C C . GLY A 1 209 ? 9.551 -25.626 4.390 1.00 94.88 209 GLY A C 1
ATOM 1574 O O . GLY A 1 209 ? 10.548 -25.936 5.037 1.00 94.88 209 GLY A O 1
ATOM 1575 N N . GLU A 1 210 ? 9.301 -26.116 3.178 1.00 95.31 210 GLU A N 1
ATOM 1576 C CA . GLU A 1 210 ? 10.239 -26.959 2.425 1.00 95.31 210 GLU A CA 1
ATOM 1577 C C . GLU A 1 210 ? 10.952 -26.206 1.284 1.00 95.31 210 GLU A C 1
ATOM 1579 O O . GLU A 1 210 ? 11.469 -26.823 0.352 1.00 95.31 210 GLU A O 1
ATOM 1584 N N . SER A 1 211 ? 10.962 -24.874 1.318 1.00 95.62 211 SER A N 1
ATOM 1585 C CA . SER A 1 211 ? 11.734 -24.059 0.373 1.00 95.62 211 SER A CA 1
ATOM 1586 C C . SER A 1 211 ? 13.211 -23.960 0.773 1.00 95.62 211 SER A C 1
ATOM 1588 O O . SER A 1 211 ? 13.586 -24.289 1.897 1.00 95.62 211 SER A O 1
ATOM 1590 N N . ASP A 1 212 ? 14.035 -23.423 -0.128 1.00 95.00 212 ASP A N 1
ATOM 1591 C CA . ASP A 1 212 ? 15.449 -23.122 0.145 1.00 95.00 212 ASP A CA 1
ATOM 1592 C C . ASP A 1 212 ? 15.657 -21.777 0.870 1.00 95.00 212 ASP A C 1
ATOM 1594 O O . ASP A 1 212 ? 16.793 -21.339 1.058 1.00 95.00 212 ASP A O 1
ATOM 1598 N N . PHE A 1 213 ? 14.577 -21.089 1.254 1.00 96.44 213 PHE A N 1
ATOM 1599 C CA . PHE A 1 213 ? 14.674 -19.822 1.971 1.00 96.44 213 PHE A CA 1
ATOM 1600 C C . PHE A 1 213 ? 15.193 -20.009 3.397 1.00 96.44 213 PHE A C 1
ATOM 1602 O O . PHE A 1 213 ? 15.025 -21.057 4.024 1.00 96.44 213 PHE A O 1
ATOM 1609 N N . LEU A 1 214 ? 15.764 -18.944 3.953 1.00 96.00 214 LEU A N 1
ATOM 1610 C CA . LEU A 1 214 ? 16.170 -18.905 5.353 1.00 96.00 214 LEU A CA 1
ATOM 1611 C C . LEU A 1 214 ? 15.131 -18.167 6.216 1.00 96.00 214 LEU A C 1
ATOM 1613 O O . LEU A 1 214 ? 14.599 -17.132 5.804 1.00 96.00 214 LEU A O 1
ATOM 1617 N N . PRO A 1 215 ? 14.857 -18.628 7.453 1.00 95.75 215 PRO A N 1
ATOM 1618 C CA . PRO A 1 215 ? 14.035 -17.873 8.394 1.00 95.75 215 PRO A CA 1
ATOM 1619 C C . PRO A 1 215 ? 14.591 -16.458 8.612 1.00 95.75 215 PRO A C 1
ATOM 1621 O O . PRO A 1 215 ? 15.764 -16.274 8.935 1.00 95.75 215 PRO A O 1
ATOM 1624 N N . GLY A 1 216 ? 13.743 -15.443 8.451 1.00 93.75 216 GLY A N 1
ATOM 1625 C CA . GLY A 1 216 ? 14.103 -14.030 8.568 1.00 93.75 216 GLY A CA 1
ATOM 1626 C C . GLY A 1 216 ? 14.719 -13.402 7.314 1.00 93.75 216 GLY A C 1
ATOM 1627 O O . GLY A 1 216 ? 14.927 -12.185 7.314 1.00 93.75 216 GLY A O 1
ATOM 1628 N N . GLU A 1 217 ? 14.978 -14.179 6.260 1.00 95.44 217 GLU A N 1
ATOM 1629 C CA . GLU A 1 217 ? 15.438 -13.671 4.966 1.00 95.44 217 GLU A CA 1
ATOM 1630 C C . GLU A 1 217 ? 14.405 -12.721 4.348 1.00 95.44 217 GLU A C 1
ATOM 1632 O O . GLU A 1 217 ? 13.197 -12.915 4.489 1.00 95.44 217 GLU A O 1
ATOM 1637 N N . GLN A 1 218 ? 14.876 -11.679 3.660 1.00 94.69 218 GLN A N 1
ATOM 1638 C CA . GLN A 1 218 ? 14.020 -10.826 2.839 1.00 94.69 218 GLN A CA 1
ATOM 1639 C C . GLN A 1 218 ? 14.178 -11.200 1.372 1.00 94.69 218 GLN A C 1
ATOM 1641 O O . GLN A 1 218 ? 15.214 -10.916 0.767 1.00 94.69 218 GLN A O 1
ATOM 1646 N N . VAL A 1 219 ? 13.125 -11.762 0.798 1.00 94.00 219 VAL A N 1
ATOM 1647 C CA . VAL A 1 219 ? 13.092 -12.185 -0.602 1.00 94.00 219 VAL A CA 1
ATOM 1648 C C . VAL A 1 219 ? 12.172 -11.284 -1.415 1.00 94.00 219 VAL A C 1
ATOM 1650 O O . VAL A 1 219 ? 11.295 -10.610 -0.875 1.00 94.00 219 VAL A O 1
ATOM 1653 N N . ASP A 1 220 ? 12.377 -11.243 -2.729 1.00 92.44 220 ASP A N 1
ATOM 1654 C CA . ASP A 1 220 ? 11.451 -10.570 -3.639 1.00 92.44 220 ASP A CA 1
ATOM 1655 C C . ASP A 1 220 ? 10.085 -11.280 -3.613 1.00 92.44 220 ASP A C 1
ATOM 1657 O O . ASP A 1 220 ? 10.016 -12.511 -3.644 1.00 92.44 220 ASP A O 1
ATOM 1661 N N . GLN A 1 221 ? 8.997 -10.510 -3.557 1.00 89.50 221 GLN A N 1
ATOM 1662 C CA . GLN A 1 221 ? 7.628 -11.016 -3.466 1.00 89.50 221 GLN A CA 1
ATOM 1663 C C . GLN A 1 221 ? 7.289 -11.972 -4.611 1.00 89.50 221 GLN A C 1
ATOM 1665 O O . GLN A 1 221 ? 6.571 -12.951 -4.402 1.00 89.50 221 GLN A O 1
ATOM 1670 N N . ARG A 1 222 ? 7.820 -11.727 -5.814 1.00 88.12 222 ARG A N 1
ATOM 1671 C CA . ARG A 1 222 ? 7.616 -12.629 -6.943 1.00 88.12 222 ARG A CA 1
ATOM 1672 C C . ARG A 1 222 ? 8.342 -13.946 -6.730 1.00 88.12 222 ARG A C 1
ATOM 1674 O O . ARG A 1 222 ? 7.734 -14.990 -6.922 1.00 88.12 222 ARG A O 1
ATOM 1681 N N . VAL A 1 223 ? 9.615 -13.898 -6.339 1.00 91.44 223 VAL A N 1
ATOM 1682 C CA . VAL A 1 223 ? 10.407 -15.111 -6.076 1.00 91.44 223 VAL A CA 1
ATOM 1683 C C . VAL A 1 223 ? 9.717 -15.949 -5.003 1.00 91.44 223 VAL A C 1
ATOM 1685 O O . VAL A 1 223 ? 9.535 -17.146 -5.188 1.00 91.44 223 VAL A O 1
ATOM 1688 N N . PHE A 1 224 ? 9.230 -15.312 -3.937 1.00 93.88 224 PHE A N 1
ATOM 1689 C CA . PHE A 1 224 ? 8.415 -15.968 -2.916 1.00 93.88 224 PHE A CA 1
ATOM 1690 C C . PHE A 1 224 ? 7.154 -16.629 -3.497 1.00 93.88 224 PHE A C 1
ATOM 1692 O O . PHE A 1 224 ? 6.899 -17.807 -3.248 1.00 93.88 224 PHE A O 1
ATOM 1699 N N . ALA A 1 225 ? 6.375 -15.893 -4.296 1.00 91.81 225 ALA A N 1
ATOM 1700 C CA . ALA A 1 225 ? 5.129 -16.390 -4.875 1.00 91.81 225 ALA A CA 1
ATOM 1701 C C . ALA A 1 225 ? 5.345 -17.530 -5.886 1.00 91.81 225 ALA A C 1
ATOM 1703 O O . ALA A 1 225 ? 4.592 -18.505 -5.874 1.00 91.81 225 ALA A O 1
ATOM 1704 N N . ASP A 1 226 ? 6.359 -17.425 -6.746 1.00 93.19 226 ASP A N 1
ATOM 1705 C CA . ASP A 1 226 ? 6.685 -18.431 -7.757 1.00 93.19 226 ASP A CA 1
ATOM 1706 C C . ASP A 1 226 ? 7.231 -19.710 -7.095 1.00 93.19 226 ASP A C 1
ATOM 1708 O O . ASP A 1 226 ? 6.749 -20.800 -7.414 1.00 93.19 226 ASP A O 1
ATOM 1712 N N . THR A 1 227 ? 8.124 -19.592 -6.100 1.00 94.81 227 THR A N 1
ATOM 1713 C CA . THR A 1 227 ? 8.612 -20.736 -5.307 1.00 94.81 227 THR A CA 1
ATOM 1714 C C . THR A 1 227 ? 7.472 -21.437 -4.573 1.00 94.81 227 THR A C 1
ATOM 1716 O O . THR A 1 227 ? 7.344 -22.659 -4.646 1.00 94.81 227 THR A O 1
ATOM 1719 N N . ASN A 1 228 ? 6.576 -20.688 -3.925 1.00 95.62 228 ASN A N 1
ATOM 1720 C CA . ASN A 1 228 ? 5.422 -21.283 -3.252 1.00 95.62 228 ASN A CA 1
ATOM 1721 C C . ASN A 1 228 ? 4.460 -21.968 -4.225 1.00 95.62 228 ASN A C 1
ATOM 1723 O O . ASN A 1 228 ? 3.954 -23.048 -3.923 1.00 95.62 228 ASN A O 1
ATOM 1727 N N . ARG A 1 229 ? 4.226 -21.387 -5.409 1.00 95.62 229 ARG A N 1
ATOM 1728 C CA . ARG A 1 229 ? 3.398 -22.020 -6.446 1.00 95.62 229 ARG A CA 1
ATOM 1729 C C . ARG A 1 229 ? 3.999 -23.353 -6.898 1.00 95.62 229 ARG A C 1
ATOM 1731 O O . ARG A 1 229 ? 3.256 -24.319 -7.088 1.00 95.62 229 ARG A O 1
ATOM 1738 N N . GLN A 1 230 ? 5.322 -23.422 -7.036 1.00 95.81 230 GLN A N 1
ATOM 1739 C CA . GLN A 1 230 ? 6.023 -24.659 -7.3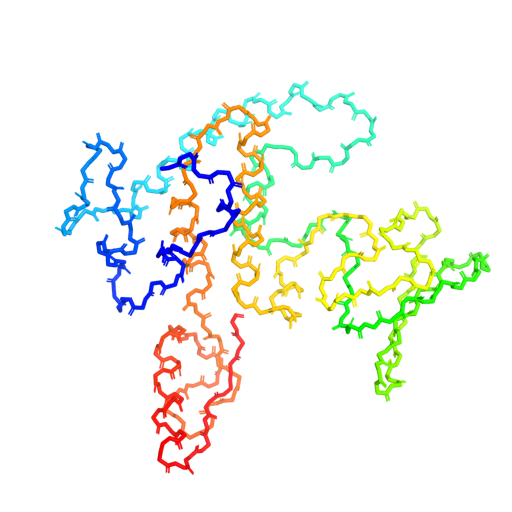68 1.00 95.81 230 GLN A CA 1
ATOM 1740 C C . GLN A 1 230 ? 5.894 -25.703 -6.250 1.00 95.81 230 GLN A C 1
ATOM 1742 O O . GLN A 1 230 ? 5.461 -26.819 -6.525 1.00 95.81 230 GLN A O 1
ATOM 1747 N N . LEU A 1 231 ? 6.172 -25.339 -4.994 1.00 95.81 231 LEU A N 1
ATOM 1748 C CA . LEU A 1 231 ? 6.067 -26.257 -3.851 1.00 95.81 231 LEU A CA 1
ATOM 1749 C C . LEU A 1 231 ? 4.663 -26.848 -3.705 1.00 95.81 231 LEU A C 1
ATOM 1751 O O . LEU A 1 231 ? 4.517 -28.053 -3.523 1.00 95.81 231 LEU A O 1
ATOM 1755 N N . VAL A 1 232 ? 3.624 -26.023 -3.864 1.00 95.88 232 VAL A N 1
ATOM 1756 C CA . VAL A 1 232 ? 2.230 -26.490 -3.832 1.00 95.88 232 VAL A CA 1
ATOM 1757 C C . VAL A 1 232 ? 1.947 -27.470 -4.973 1.00 95.88 232 VAL A C 1
ATOM 1759 O O . VAL A 1 232 ? 1.286 -28.484 -4.756 1.00 95.88 232 VAL A O 1
ATOM 1762 N N . THR A 1 233 ? 2.475 -27.214 -6.174 1.00 96.19 233 THR A N 1
ATOM 1763 C CA . THR A 1 233 ? 2.342 -28.132 -7.322 1.00 96.19 233 THR A CA 1
ATOM 1764 C C . THR A 1 233 ? 3.026 -29.477 -7.049 1.00 96.19 233 THR A C 1
ATOM 1766 O O . THR A 1 233 ? 2.519 -30.525 -7.442 1.00 96.19 233 THR A O 1
ATOM 1769 N N . GLU A 1 234 ? 4.140 -29.459 -6.318 1.00 95.81 234 GLU A N 1
ATOM 1770 C CA . GLU A 1 234 ? 4.880 -30.642 -5.867 1.00 95.81 234 GLU A CA 1
ATOM 1771 C C . GLU A 1 234 ? 4.275 -31.304 -4.608 1.00 95.81 234 GLU A C 1
ATOM 1773 O O . GLU A 1 234 ? 4.812 -32.299 -4.130 1.00 95.81 234 GLU A O 1
ATOM 1778 N N . SER A 1 235 ? 3.152 -30.799 -4.074 1.00 95.31 235 SER A N 1
ATOM 1779 C CA . SER A 1 235 ? 2.535 -31.255 -2.810 1.00 95.31 235 SER A CA 1
ATOM 1780 C C . SER A 1 235 ? 3.450 -31.144 -1.578 1.00 95.31 235 SER A C 1
ATOM 1782 O O . SER A 1 235 ? 3.329 -31.922 -0.632 1.00 95.31 235 SER A O 1
ATOM 1784 N N . ARG A 1 236 ? 4.358 -30.166 -1.585 1.00 95.62 236 ARG A N 1
ATOM 1785 C CA . ARG A 1 236 ? 5.299 -29.858 -0.499 1.00 95.62 236 ARG A CA 1
ATOM 1786 C C . ARG A 1 236 ? 4.805 -28.681 0.334 1.00 95.62 236 ARG A C 1
ATOM 1788 O O . ARG A 1 236 ? 4.017 -27.862 -0.147 1.00 95.62 236 ARG A O 1
ATOM 1795 N N . LYS A 1 237 ? 5.276 -28.564 1.581 1.00 95.25 237 LYS A N 1
ATOM 1796 C CA . LYS A 1 237 ? 4.890 -27.446 2.456 1.00 95.25 237 LYS A CA 1
ATOM 1797 C C . LYS A 1 237 ? 5.436 -26.107 1.908 1.00 95.25 237 LYS A C 1
ATOM 1799 O O . LYS A 1 237 ? 6.658 -25.958 1.825 1.00 95.25 237 LYS A O 1
ATOM 1804 N N . PRO A 1 238 ? 4.580 -25.123 1.559 1.00 96.56 238 PRO A N 1
ATOM 1805 C CA . PRO A 1 238 ? 5.033 -23.810 1.100 1.00 96.56 238 PRO A CA 1
ATOM 1806 C C . PRO A 1 238 ? 5.667 -22.998 2.237 1.00 96.56 238 PRO A C 1
ATOM 1808 O O . PRO A 1 238 ? 5.429 -23.265 3.416 1.00 96.56 238 PRO A O 1
ATOM 1811 N N . ALA A 1 239 ? 6.446 -21.983 1.872 1.00 96.00 239 ALA A N 1
ATOM 1812 C CA . ALA A 1 239 ? 6.987 -21.013 2.811 1.00 96.00 239 ALA A CA 1
ATOM 1813 C C . ALA A 1 239 ? 5.911 -20.012 3.260 1.00 96.00 239 ALA A C 1
ATOM 1815 O O . ALA A 1 239 ? 5.083 -19.557 2.467 1.00 96.00 239 ALA A O 1
ATOM 1816 N N . GLU A 1 240 ? 5.976 -19.594 4.517 1.00 95.38 240 GLU A N 1
ATOM 1817 C CA . GLU A 1 240 ? 5.164 -18.530 5.093 1.00 95.38 240 GLU A CA 1
ATOM 1818 C C . GLU A 1 240 ? 6.015 -17.275 5.292 1.00 95.38 240 GLU A C 1
ATOM 1820 O O . GLU A 1 240 ? 7.109 -17.308 5.863 1.00 95.38 240 GLU A O 1
ATOM 1825 N N . GLY A 1 241 ? 5.494 -16.133 4.857 1.00 92.44 241 GLY A N 1
ATOM 1826 C CA . GLY A 1 241 ? 6.179 -14.853 4.957 1.00 92.44 241 GLY A CA 1
ATOM 1827 C C . GLY A 1 241 ? 5.211 -13.717 5.240 1.00 92.44 241 GLY A C 1
ATOM 1828 O O . GLY A 1 241 ? 4.006 -13.838 5.017 1.00 92.44 241 GLY A O 1
ATOM 1829 N N . ARG A 1 242 ? 5.747 -12.612 5.753 1.00 89.88 242 ARG A N 1
ATOM 1830 C CA . ARG A 1 242 ? 5.014 -11.356 5.930 1.00 89.88 242 ARG A CA 1
ATOM 1831 C C . ARG A 1 242 ? 5.570 -10.295 4.975 1.00 89.88 242 ARG A C 1
ATOM 1833 O O . ARG A 1 242 ? 6.796 -10.164 4.915 1.00 89.88 242 ARG A O 1
ATOM 1840 N N . PRO A 1 243 ? 4.707 -9.604 4.210 1.00 83.88 243 PRO A N 1
ATOM 1841 C CA . PRO A 1 243 ? 5.111 -8.470 3.382 1.00 83.88 243 PRO A CA 1
ATOM 1842 C C . PRO A 1 243 ? 5.631 -7.296 4.225 1.00 83.88 243 PRO A C 1
ATOM 1844 O O . PRO A 1 243 ? 5.329 -7.248 5.440 1.00 83.88 243 PRO A O 1
#

pLDDT: mean 89.06, std 11.84, range [39.09, 97.5]